Protein AF-A0A8T3ZTZ0-F1 (afdb_monomer_lite)

Foldseek 3Di:
DDDDDDDDDDDDDDDDDDDDDDDDDDDDDDDDPPPDDPDDPPPQDKDKDKDKDAAFKFKWAAQAFAQAPQPQDPVRDRDPDLQRGFWAWPDWPFPWPFKWFDPQPDTDTDDPRRGHHFGMMMIHTRHTIMIMTMHSDGFAQQNHKDKHAAFKHKTADGQAKDFQVQQCAVWAWDDDQWFDDPNDTDGDRIHHHTGIGITHTRHTDMRGGHD

Sequence (211 aa):
MDRPVFIGLAGALLLAAASLVSAQSHATSGTSSFDAPPQPPVEGAKEEFTIMFREGWSLFSVPLYYDGPSLCTAEGACTADYRGRMPKVKENTCDVRAVYGFDGARYVKSGINYLQSGRGYWLNAQSPCAITFEGNNRLFTQKYSQPLNAGWNLVGTPMDKVGLDQLENDCRITSGPWRYAGGKFVKEDSVTGGRAYWVKSANDCTLAAKQ

Secondary structure (DSSP, 8-state):
---------------------------------TTSPPPPP-PPPPEEEEEEE-SEEEEE---EEB-PPP-B-TTS-B----TT-B-EEEEE---EEEEEEE-SSSEEEE-TTS--TTB-EEEEESSSEEEEEEESEE--GGG-EEEE-SEEEEE---SS-EEGGGSBTT--EEEEEEEEETTEEEE-SEE-TTB-EEEEESS-EEEE---

pLDDT: mean 80.27, std 22.56, range [32.25, 98.38]

Structure (mmCIF, N/CA/C/O backbone):
data_AF-A0A8T3ZTZ0-F1
#
_entry.id   AF-A0A8T3ZTZ0-F1
#
loop_
_atom_site.group_PDB
_atom_site.id
_atom_site.type_symbol
_atom_site.label_atom_id
_atom_site.label_alt_id
_atom_site.label_comp_id
_atom_site.label_asym_id
_atom_site.label_entity_id
_atom_site.label_seq_id
_atom_site.pdbx_PDB_ins_code
_atom_site.Cartn_x
_atom_site.Cartn_y
_atom_site.Cartn_z
_atom_site.occupancy
_atom_site.B_iso_or_equiv
_atom_site.auth_seq_id
_atom_site.auth_comp_id
_atom_site.auth_asym_id
_atom_site.auth_atom_id
_atom_site.pdbx_PDB_model_num
ATOM 1 N N . MET A 1 1 ? 77.317 26.820 -28.584 1.00 42.25 1 MET A N 1
ATOM 2 C CA . MET A 1 1 ? 75.909 26.405 -28.427 1.00 42.25 1 MET A CA 1
ATOM 3 C C . MET A 1 1 ? 75.687 26.037 -26.973 1.00 42.25 1 MET A C 1
ATOM 5 O O . MET A 1 1 ? 76.461 25.248 -26.466 1.00 42.25 1 MET A O 1
ATOM 9 N N . ASP A 1 2 ? 74.710 26.507 -26.227 1.00 37.50 2 ASP A N 1
ATOM 10 C CA . ASP A 1 2 ? 73.893 27.709 -26.266 1.00 37.50 2 ASP A CA 1
ATOM 11 C C . ASP A 1 2 ? 73.206 27.704 -24.884 1.00 37.50 2 ASP A C 1
ATOM 13 O O . ASP A 1 2 ? 72.487 26.759 -24.580 1.00 37.50 2 ASP A O 1
ATOM 17 N N . ARG A 1 3 ? 73.466 28.734 -24.067 1.00 36.69 3 ARG A N 1
ATOM 18 C CA . ARG A 1 3 ? 72.547 29.338 -23.074 1.00 36.69 3 ARG A CA 1
ATOM 19 C C . ARG A 1 3 ? 72.063 28.552 -21.820 1.00 36.69 3 ARG A C 1
ATOM 21 O O . ARG A 1 3 ? 72.239 27.346 -21.721 1.00 36.69 3 ARG A O 1
ATOM 28 N N . PRO A 1 4 ? 71.594 29.281 -20.771 1.00 47.56 4 PRO A N 1
ATOM 29 C CA . PRO A 1 4 ? 72.136 29.112 -19.420 1.00 47.56 4 PRO A CA 1
ATOM 30 C C . PRO A 1 4 ? 71.102 28.979 -18.273 1.00 47.56 4 PRO A C 1
ATOM 32 O O . PRO A 1 4 ? 69.891 29.030 -18.457 1.00 47.56 4 PRO A O 1
ATOM 35 N N . VAL A 1 5 ? 71.684 28.858 -17.077 1.00 39.47 5 VAL A N 1
ATOM 36 C CA . VAL A 1 5 ? 71.220 29.101 -15.698 1.00 39.47 5 VAL A CA 1
ATOM 37 C C . VAL A 1 5 ? 70.048 30.090 -15.534 1.00 39.47 5 VAL A C 1
ATOM 39 O O . VAL A 1 5 ? 70.095 31.220 -16.016 1.00 39.47 5 VAL A O 1
ATOM 42 N N . PHE A 1 6 ? 69.050 29.678 -14.740 1.00 36.12 6 PHE A N 1
ATOM 43 C CA . PHE A 1 6 ? 67.975 30.514 -14.193 1.00 36.12 6 PHE A CA 1
ATOM 44 C C . PHE A 1 6 ? 68.414 31.187 -12.879 1.00 36.12 6 PHE A C 1
ATOM 46 O O . PHE A 1 6 ? 68.721 30.503 -11.905 1.00 36.12 6 PHE A O 1
ATOM 53 N N . ILE A 1 7 ? 68.379 32.523 -12.837 1.00 38.12 7 ILE A N 1
ATOM 54 C CA . ILE A 1 7 ? 68.377 33.351 -11.618 1.00 38.12 7 ILE A CA 1
ATOM 55 C C . ILE A 1 7 ? 67.260 34.389 -11.787 1.00 38.12 7 ILE A C 1
ATOM 57 O O . ILE A 1 7 ? 67.150 35.014 -12.840 1.00 38.12 7 ILE A O 1
ATOM 61 N N . GLY A 1 8 ? 66.411 34.528 -10.767 1.00 35.38 8 GLY A N 1
ATOM 62 C CA . GLY A 1 8 ? 65.271 35.445 -10.749 1.00 35.38 8 GLY A CA 1
ATOM 63 C C . GLY A 1 8 ? 65.559 36.818 -10.135 1.00 35.38 8 GLY A C 1
ATOM 64 O O . GLY A 1 8 ? 66.561 37.008 -9.456 1.00 35.38 8 GLY A O 1
ATOM 65 N N . LEU A 1 9 ? 64.619 37.743 -10.345 1.00 35.44 9 LEU A N 1
ATOM 66 C CA . LEU A 1 9 ? 64.296 38.934 -9.538 1.00 35.44 9 LEU A CA 1
ATOM 67 C C . LEU A 1 9 ? 62.865 39.339 -9.959 1.00 35.44 9 LEU A C 1
ATOM 69 O O . LEU A 1 9 ? 62.608 39.523 -11.142 1.00 35.44 9 LEU A O 1
ATOM 73 N N . ALA A 1 10 ? 61.847 39.170 -9.113 1.00 33.41 10 ALA A N 1
ATOM 74 C CA . ALA A 1 10 ? 61.412 40.068 -8.036 1.00 33.41 10 ALA A CA 1
ATOM 75 C C . ALA A 1 10 ? 60.801 41.389 -8.552 1.00 33.41 10 ALA A C 1
ATOM 77 O O . ALA A 1 10 ? 61.506 42.292 -8.988 1.00 33.41 10 ALA A O 1
ATOM 78 N N . GLY A 1 11 ? 59.474 41.496 -8.432 1.00 32.50 11 GLY A N 1
ATOM 79 C CA . GLY A 1 11 ? 58.688 42.718 -8.592 1.00 32.50 11 GLY A CA 1
ATOM 80 C C . GLY A 1 11 ? 57.448 42.638 -7.697 1.00 32.50 11 GLY A C 1
ATOM 81 O O . GLY A 1 11 ? 56.570 41.813 -7.928 1.00 32.50 11 GLY A O 1
ATOM 82 N N . ALA A 1 12 ? 57.465 43.439 -6.633 1.00 36.53 12 ALA A N 1
ATOM 83 C CA . ALA A 1 12 ? 56.533 43.519 -5.505 1.00 36.53 12 ALA A CA 1
ATOM 84 C C . ALA A 1 12 ? 55.098 43.930 -5.928 1.00 36.53 12 ALA A C 1
ATOM 86 O O . ALA A 1 12 ? 54.927 44.682 -6.879 1.00 36.53 12 ALA A O 1
ATOM 87 N N . LEU A 1 13 ? 54.046 43.307 -5.381 1.00 35.47 13 LEU A N 1
ATOM 88 C CA . LEU A 1 13 ? 53.306 43.658 -4.149 1.00 35.47 13 LEU A CA 1
ATOM 89 C C . LEU A 1 13 ? 52.501 44.969 -4.250 1.00 35.47 13 LEU A C 1
ATOM 91 O O . LEU A 1 13 ? 53.096 46.037 -4.249 1.00 35.47 13 LEU A O 1
ATOM 95 N N . LEU A 1 14 ? 51.165 44.889 -4.179 1.00 33.16 14 LEU A N 1
ATOM 96 C CA . LEU A 1 14 ? 50.371 45.796 -3.336 1.00 33.16 14 LEU A CA 1
ATOM 97 C C . LEU A 1 14 ? 48.999 45.187 -2.980 1.00 33.16 14 LEU A C 1
ATOM 99 O O . LEU A 1 14 ? 48.337 44.563 -3.805 1.00 33.16 14 LEU A O 1
ATOM 103 N N . LEU A 1 15 ? 48.653 45.342 -1.700 1.00 34.19 15 LEU A N 1
ATOM 104 C CA . LEU A 1 15 ? 47.518 44.794 -0.949 1.00 34.19 15 LEU A CA 1
ATOM 105 C C . LEU A 1 15 ? 46.186 45.528 -1.186 1.00 34.19 15 LEU A C 1
ATOM 107 O O . LEU A 1 15 ? 46.196 46.717 -1.491 1.00 34.19 15 LEU A O 1
ATOM 111 N N . ALA A 1 16 ? 45.096 44.830 -0.820 1.00 32.25 16 ALA A N 1
ATOM 112 C CA . ALA A 1 16 ? 43.933 45.255 0.002 1.00 32.25 16 ALA A CA 1
ATOM 113 C C . ALA A 1 16 ? 42.607 44.789 -0.637 1.00 32.25 16 ALA A C 1
ATOM 115 O O . ALA A 1 16 ? 42.506 44.755 -1.853 1.00 32.25 16 ALA A O 1
ATOM 116 N N . ALA A 1 17 ? 41.510 44.462 0.045 1.00 33.31 17 ALA A N 1
ATOM 117 C CA . ALA A 1 17 ? 41.171 44.064 1.413 1.00 33.31 17 ALA A CA 1
ATOM 118 C C . ALA A 1 17 ? 39.718 43.509 1.354 1.00 33.31 17 ALA A C 1
ATOM 120 O O . ALA A 1 17 ? 39.009 43.715 0.372 1.00 33.31 17 ALA A O 1
ATOM 121 N N . ALA A 1 18 ? 39.302 42.780 2.390 1.00 37.56 18 ALA A N 1
ATOM 122 C CA . ALA A 1 18 ? 38.049 42.027 2.520 1.00 37.56 18 ALA A CA 1
ATOM 123 C C . ALA A 1 18 ? 36.733 42.827 2.384 1.00 37.56 18 ALA A C 1
ATOM 125 O O . ALA A 1 18 ? 36.713 44.020 2.671 1.00 37.56 18 ALA A O 1
ATOM 126 N N . SER A 1 19 ? 35.617 42.124 2.115 1.00 34.28 19 SER A N 1
ATOM 127 C CA . SER A 1 19 ? 34.346 42.235 2.874 1.00 34.28 19 SER A CA 1
ATOM 128 C C . SER A 1 19 ? 33.339 41.126 2.503 1.00 34.28 19 SER A C 1
ATOM 130 O O . SER A 1 19 ? 32.972 40.967 1.343 1.00 34.28 19 SER A O 1
ATOM 132 N N . LEU A 1 20 ? 32.881 40.380 3.515 1.00 44.34 20 LEU A N 1
ATOM 133 C CA . LEU A 1 20 ? 31.667 39.546 3.536 1.00 44.34 20 LEU A CA 1
ATOM 134 C C . LEU A 1 20 ? 30.459 40.441 3.851 1.00 44.34 20 LEU A C 1
ATOM 136 O O . LEU A 1 20 ? 30.520 41.100 4.880 1.00 44.34 20 LEU A O 1
ATOM 140 N N . VAL A 1 21 ? 29.359 40.386 3.086 1.00 36.38 21 VAL A N 1
ATOM 141 C CA . VAL A 1 21 ? 27.992 40.705 3.567 1.00 36.38 21 VAL A CA 1
ATOM 142 C C . VAL A 1 21 ? 26.942 39.935 2.747 1.00 36.38 21 VAL A C 1
ATOM 144 O O . VAL A 1 21 ? 26.985 39.889 1.522 1.00 36.38 21 VAL A O 1
ATOM 147 N N . SER A 1 22 ? 26.001 39.336 3.478 1.00 44.59 22 SER A N 1
ATOM 148 C CA . SER A 1 22 ? 24.740 38.711 3.058 1.00 44.59 22 SER A CA 1
ATOM 149 C C . SER A 1 22 ? 23.652 39.759 2.770 1.00 44.59 22 SER A C 1
ATOM 151 O O . SER A 1 22 ? 23.569 40.730 3.514 1.00 44.59 22 SER A O 1
ATOM 153 N N . ALA A 1 23 ? 22.776 39.542 1.781 1.00 34.56 23 ALA A N 1
ATOM 154 C CA . ALA A 1 23 ? 21.422 40.127 1.714 1.00 34.56 23 ALA A CA 1
ATOM 155 C C . ALA A 1 23 ? 20.615 39.398 0.617 1.00 34.56 23 ALA A C 1
ATOM 157 O O . ALA A 1 23 ? 21.042 39.338 -0.529 1.00 34.56 23 ALA A O 1
ATOM 158 N N . GLN A 1 24 ? 19.609 38.594 0.962 1.00 35.31 24 GLN A N 1
ATOM 159 C CA . GLN A 1 24 ? 18.206 38.958 1.216 1.00 35.31 24 GLN A CA 1
ATOM 160 C C . GLN A 1 24 ? 17.369 39.272 -0.033 1.00 35.31 24 GLN A C 1
ATOM 162 O O . GLN A 1 24 ? 17.647 40.169 -0.820 1.00 35.31 24 GLN A O 1
ATOM 167 N N . SER A 1 25 ? 16.286 38.499 -0.116 1.00 50.47 25 SER A N 1
ATOM 168 C CA . SER A 1 25 ? 15.062 38.673 -0.891 1.00 50.47 25 SER A CA 1
ATOM 169 C C . SER A 1 25 ? 14.663 40.124 -1.142 1.00 50.47 25 SER A C 1
ATOM 171 O O . SER A 1 25 ? 14.517 40.879 -0.183 1.00 50.47 25 SER A O 1
ATOM 173 N N . HIS A 1 26 ? 14.323 40.446 -2.390 1.00 35.84 26 HIS A N 1
ATOM 174 C CA . HIS A 1 26 ? 13.364 41.496 -2.724 1.00 35.84 26 HIS A CA 1
ATOM 175 C C . HIS A 1 26 ? 12.478 41.021 -3.876 1.00 35.84 26 HIS A C 1
ATOM 177 O O . HIS A 1 26 ? 12.945 40.786 -4.989 1.00 35.84 26 HIS A O 1
ATOM 183 N N . ALA A 1 27 ? 11.183 40.890 -3.593 1.00 44.41 27 ALA A N 1
ATOM 184 C CA . ALA A 1 27 ? 10.160 40.935 -4.619 1.00 44.41 27 ALA A CA 1
ATOM 185 C C . ALA A 1 27 ? 10.228 42.314 -5.288 1.00 44.41 27 ALA A C 1
ATOM 187 O O . ALA A 1 27 ? 10.184 43.335 -4.604 1.00 44.41 27 ALA A O 1
ATOM 188 N N . THR A 1 28 ? 10.335 42.351 -6.613 1.00 37.25 28 THR A N 1
ATOM 189 C CA . THR A 1 28 ? 10.078 43.563 -7.394 1.00 37.25 28 THR A CA 1
ATOM 190 C C . THR A 1 28 ? 9.010 43.250 -8.425 1.00 37.25 28 THR A C 1
ATOM 192 O O . THR A 1 28 ? 9.144 42.375 -9.275 1.00 37.25 28 THR A O 1
ATOM 195 N N . SER A 1 29 ? 7.902 43.958 -8.268 1.00 44.12 29 SER A N 1
ATOM 196 C CA . SER A 1 29 ? 6.787 44.048 -9.189 1.00 44.12 29 SER A CA 1
ATOM 197 C C . SER A 1 29 ? 7.229 44.563 -10.561 1.00 44.12 29 SER A C 1
ATOM 199 O O . SER A 1 29 ? 7.834 45.626 -10.647 1.00 44.12 29 SER A O 1
ATOM 201 N N . GLY A 1 30 ? 6.825 43.844 -11.609 1.00 46.03 30 GLY A N 1
ATOM 202 C CA . GLY A 1 30 ? 6.337 44.404 -12.870 1.00 46.03 30 GLY A CA 1
ATOM 203 C C . GLY A 1 30 ? 7.277 45.273 -13.707 1.00 46.03 30 GLY A C 1
ATOM 204 O O . GLY A 1 30 ? 7.213 46.493 -13.637 1.00 46.03 30 GLY A O 1
ATOM 205 N N . THR A 1 31 ? 7.951 44.642 -14.668 1.00 39.84 31 THR A N 1
ATOM 206 C CA . THR A 1 31 ? 7.995 45.129 -16.056 1.00 39.84 31 THR A CA 1
ATOM 207 C C . THR A 1 31 ? 7.787 43.933 -16.986 1.00 39.84 31 THR A C 1
ATOM 209 O O . THR A 1 31 ? 8.689 43.150 -17.269 1.00 39.84 31 THR A O 1
ATOM 212 N N . SER A 1 32 ? 6.544 43.733 -17.422 1.00 46.19 32 SER A N 1
ATOM 213 C CA . SER A 1 32 ? 6.211 42.778 -18.474 1.00 46.19 32 SER A CA 1
ATOM 214 C C . SER A 1 32 ? 6.724 43.316 -19.808 1.00 46.19 32 SER A C 1
ATOM 216 O O . SER A 1 32 ? 6.226 44.322 -20.312 1.00 46.19 32 SER A O 1
ATOM 218 N N . SER A 1 33 ? 7.715 42.639 -20.386 1.00 49.75 33 SER A N 1
ATOM 219 C CA . SER A 1 33 ? 7.988 42.731 -21.819 1.00 49.75 33 SER A CA 1
ATOM 220 C C . SER A 1 33 ? 6.752 42.212 -22.559 1.00 49.75 33 SER A C 1
ATOM 222 O O . SER A 1 33 ? 6.444 41.022 -22.503 1.00 49.75 33 SER A O 1
ATOM 224 N N . PHE A 1 34 ? 6.004 43.118 -23.186 1.00 56.81 34 PHE A N 1
ATOM 225 C CA . PHE A 1 34 ? 4.742 42.853 -23.888 1.00 56.81 34 PHE A CA 1
ATOM 226 C C . PHE A 1 34 ? 4.935 42.251 -25.294 1.00 56.81 34 PHE A C 1
ATOM 228 O O . PHE A 1 34 ? 4.085 42.438 -26.155 1.00 56.81 34 PHE A O 1
ATOM 235 N N . ASP A 1 35 ? 6.034 41.531 -25.531 1.00 61.44 35 ASP A N 1
ATOM 236 C CA . ASP A 1 35 ? 6.361 40.987 -26.860 1.00 61.44 35 ASP A CA 1
ATOM 237 C C . ASP A 1 35 ? 6.882 39.540 -26.809 1.00 61.44 35 ASP A C 1
ATOM 239 O O . ASP A 1 35 ? 7.589 39.062 -27.694 1.00 61.44 35 ASP A O 1
ATOM 243 N N . ALA A 1 36 ? 6.554 38.818 -25.734 1.00 66.38 36 ALA A N 1
ATOM 244 C CA . ALA A 1 36 ? 6.789 37.383 -25.670 1.00 66.38 36 ALA A CA 1
ATOM 245 C C . ALA A 1 36 ? 5.559 36.637 -26.219 1.00 66.38 36 ALA A C 1
ATOM 247 O O . ALA A 1 36 ? 4.438 36.930 -25.786 1.00 66.38 36 ALA A O 1
ATOM 248 N N . PRO A 1 37 ? 5.728 35.649 -27.123 1.00 72.69 37 PRO A N 1
ATOM 249 C CA . PRO A 1 37 ? 4.633 34.756 -27.482 1.00 72.69 37 PRO A CA 1
ATOM 250 C C . PRO A 1 37 ? 4.083 34.078 -26.216 1.00 72.69 37 PRO A C 1
ATOM 252 O O . PRO A 1 37 ? 4.849 33.852 -25.267 1.00 72.69 37 PRO A O 1
ATOM 255 N N . PRO A 1 38 ? 2.775 33.752 -26.171 1.00 61.62 38 PRO A N 1
ATOM 256 C CA . PRO A 1 38 ? 2.204 33.054 -25.030 1.00 61.62 38 PRO A CA 1
ATOM 257 C C . PRO A 1 38 ? 3.015 31.782 -24.784 1.00 61.62 38 PRO A C 1
ATOM 259 O O . PRO A 1 38 ? 3.248 30.994 -25.702 1.00 61.62 38 PRO A O 1
ATOM 262 N N . GLN A 1 39 ? 3.485 31.611 -23.548 1.00 64.31 39 GLN A N 1
ATOM 263 C CA . GLN A 1 39 ? 4.155 30.377 -23.156 1.00 64.31 39 GLN A CA 1
ATOM 264 C C . GLN A 1 39 ? 3.191 29.209 -23.409 1.00 64.31 39 GLN A C 1
ATOM 266 O O . GLN A 1 39 ? 1.987 29.363 -23.156 1.00 64.31 39 GLN A O 1
ATOM 271 N N . PRO A 1 40 ? 3.675 28.054 -23.906 1.00 69.38 40 PRO A N 1
ATOM 272 C CA . PRO A 1 40 ? 2.832 26.871 -23.976 1.00 69.38 40 PRO A CA 1
ATOM 273 C C . PRO A 1 40 ? 2.259 26.602 -22.576 1.00 69.38 40 PRO A C 1
ATOM 275 O O . PRO A 1 40 ? 2.934 26.898 -21.583 1.00 69.38 40 PRO A O 1
ATOM 278 N N . PRO A 1 41 ? 1.025 26.078 -22.461 1.00 57.28 41 PRO A N 1
ATOM 279 C CA . P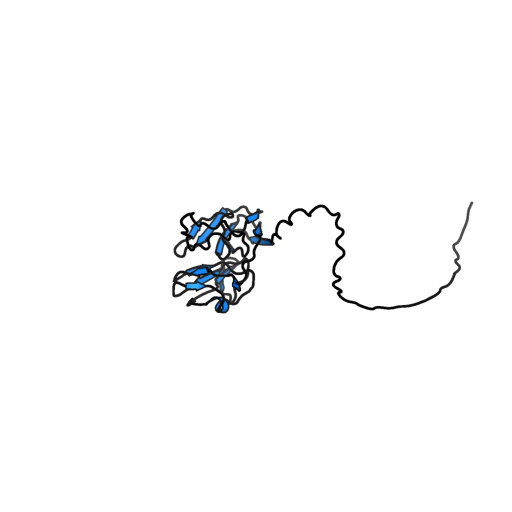RO A 1 41 ? 0.479 25.724 -21.161 1.00 57.28 41 PRO A CA 1
ATOM 280 C C . PRO A 1 41 ? 1.489 24.821 -20.453 1.00 57.28 41 PRO A C 1
ATOM 282 O O . PRO A 1 41 ? 1.883 23.789 -20.995 1.00 57.28 41 PRO A O 1
ATOM 285 N N . VAL A 1 42 ? 1.951 25.246 -19.274 1.00 59.31 42 VAL A N 1
ATOM 286 C CA . VAL A 1 42 ? 2.826 24.425 -18.438 1.00 59.31 42 VAL A CA 1
ATOM 287 C C . VAL A 1 42 ? 2.023 23.172 -18.118 1.00 59.31 42 VAL A C 1
ATOM 289 O O . VAL A 1 42 ? 1.018 23.245 -17.409 1.00 59.31 42 VAL A O 1
ATOM 292 N N . GLU A 1 43 ? 2.407 22.039 -18.709 1.00 61.94 43 GLU A N 1
ATOM 293 C CA . GLU A 1 43 ? 1.834 20.743 -18.363 1.00 61.94 43 GLU A CA 1
ATOM 294 C C . GLU A 1 43 ? 1.972 20.607 -16.842 1.00 61.94 43 GLU A C 1
ATOM 296 O O . GLU A 1 43 ? 3.068 20.790 -16.306 1.00 61.94 43 GLU A O 1
ATOM 301 N N . GLY A 1 44 ? 0.848 20.430 -16.138 1.00 64.00 44 GLY A N 1
ATOM 302 C CA . GLY A 1 44 ? 0.824 20.485 -14.676 1.00 64.00 44 GLY A CA 1
ATOM 303 C C . GLY A 1 44 ? 1.923 19.608 -14.077 1.00 64.00 44 GLY A C 1
ATOM 304 O O . GLY A 1 44 ? 2.167 18.511 -14.582 1.00 64.00 44 GLY A O 1
ATOM 305 N N . ALA A 1 45 ? 2.600 20.107 -13.038 1.00 71.50 45 ALA A N 1
ATOM 306 C CA . ALA A 1 45 ? 3.747 19.429 -12.444 1.00 71.50 45 ALA A CA 1
ATOM 307 C C . ALA A 1 45 ? 3.398 17.966 -12.121 1.00 71.50 45 ALA A C 1
ATOM 309 O O . ALA A 1 45 ? 2.495 17.688 -11.329 1.00 71.50 45 ALA A O 1
ATOM 310 N N . LYS A 1 46 ? 4.090 17.039 -12.789 1.00 87.00 46 LYS A N 1
ATOM 311 C CA . LYS A 1 46 ? 3.968 15.604 -12.534 1.00 87.00 46 LYS A CA 1
ATOM 312 C C . LYS A 1 46 ? 4.868 15.232 -11.367 1.00 87.00 46 LYS A C 1
ATOM 314 O O . LYS A 1 46 ? 5.964 15.762 -11.212 1.00 87.00 46 LYS A O 1
ATOM 319 N N . GLU A 1 47 ? 4.377 14.306 -10.566 1.00 91.69 47 GLU A N 1
ATOM 320 C CA . GLU A 1 47 ? 5.042 13.757 -9.399 1.00 91.69 47 GLU A CA 1
ATOM 321 C C . GLU A 1 47 ? 5.375 12.297 -9.656 1.00 91.69 47 GLU A C 1
ATOM 323 O O . GLU A 1 47 ? 4.569 11.573 -10.242 1.00 91.69 47 GLU A O 1
ATOM 328 N N . GLU A 1 48 ? 6.539 11.859 -9.188 1.00 94.69 48 GLU A N 1
ATOM 329 C CA . GLU A 1 48 ? 7.019 10.493 -9.374 1.00 94.69 48 GLU A CA 1
ATOM 330 C C . GLU A 1 48 ? 7.281 9.807 -8.038 1.00 94.69 48 GLU A C 1
ATOM 332 O O . GLU A 1 48 ? 7.720 10.425 -7.066 1.00 94.69 48 GLU A O 1
ATOM 337 N N . PHE A 1 49 ? 7.000 8.508 -7.985 1.00 94.44 49 PHE A N 1
ATOM 338 C CA . PHE A 1 49 ? 7.234 7.680 -6.811 1.00 94.44 49 PHE A CA 1
ATOM 339 C C . PHE A 1 49 ? 7.744 6.306 -7.233 1.00 94.44 49 PHE A C 1
ATOM 341 O O . PHE A 1 49 ? 7.020 5.522 -7.851 1.00 94.44 49 PHE A O 1
ATOM 348 N N . THR A 1 50 ? 8.995 6.012 -6.889 1.00 96.81 50 THR A N 1
ATOM 349 C CA . THR A 1 50 ? 9.649 4.745 -7.226 1.00 96.81 50 THR A CA 1
ATOM 350 C C . THR A 1 50 ? 9.618 3.789 -6.045 1.00 96.81 50 THR A C 1
ATOM 352 O O . THR A 1 50 ? 10.000 4.139 -4.928 1.00 96.81 50 THR A O 1
ATOM 355 N N . ILE A 1 51 ? 9.200 2.551 -6.304 1.00 96.62 51 ILE A N 1
ATOM 356 C CA . ILE A 1 51 ? 9.185 1.469 -5.321 1.00 96.62 51 ILE A CA 1
ATOM 357 C C . ILE A 1 51 ? 10.155 0.386 -5.772 1.00 96.62 51 ILE A C 1
ATOM 359 O O . ILE A 1 51 ? 10.059 -0.121 -6.889 1.00 96.62 51 ILE A O 1
ATOM 363 N N . MET A 1 52 ? 11.070 0.023 -4.874 1.00 97.00 52 MET A N 1
ATOM 364 C CA . MET A 1 52 ? 12.013 -1.077 -5.063 1.00 97.00 52 MET A CA 1
ATOM 365 C C . MET A 1 52 ? 11.402 -2.375 -4.535 1.00 97.00 52 MET A C 1
ATOM 367 O O . MET A 1 52 ? 10.974 -2.449 -3.380 1.00 97.00 52 MET A O 1
ATOM 371 N N . PHE A 1 53 ? 11.420 -3.414 -5.358 1.00 96.44 53 PHE A N 1
ATOM 372 C CA . PHE A 1 53 ? 10.910 -4.740 -5.047 1.00 96.44 53 PHE A CA 1
ATOM 373 C C . PHE A 1 53 ? 12.058 -5.740 -4.936 1.00 96.44 53 PHE A C 1
ATOM 375 O O . PHE A 1 53 ? 13.039 -5.690 -5.679 1.00 96.44 53 PHE A O 1
ATOM 382 N N . ARG A 1 54 ? 11.930 -6.665 -3.983 1.00 95.75 54 ARG A N 1
ATOM 383 C CA . ARG A 1 54 ? 12.774 -7.864 -3.921 1.00 95.75 54 ARG A CA 1
ATOM 384 C C . ARG A 1 54 ? 12.137 -8.954 -4.771 1.00 95.75 54 ARG A C 1
ATOM 386 O O . ARG A 1 54 ? 10.938 -8.900 -5.035 1.00 95.75 54 ARG A O 1
ATOM 393 N N . GLU A 1 55 ? 12.923 -9.964 -5.115 1.00 96.81 55 GLU A N 1
ATOM 394 C CA . GLU A 1 55 ? 12.372 -11.213 -5.631 1.00 96.81 55 GLU A CA 1
ATOM 395 C C . GLU A 1 55 ? 11.336 -11.795 -4.653 1.00 96.81 55 GLU A C 1
ATOM 397 O O . GLU A 1 55 ? 11.510 -11.764 -3.429 1.00 96.81 55 GLU A O 1
ATOM 402 N N . GLY A 1 56 ? 10.245 -12.318 -5.206 1.00 96.94 56 GLY A N 1
ATOM 403 C CA . GLY A 1 56 ? 9.127 -12.872 -4.464 1.00 96.94 56 GLY A CA 1
ATOM 404 C C . GLY A 1 56 ? 8.064 -11.835 -4.105 1.00 96.94 56 GLY A C 1
ATOM 405 O O . GLY A 1 56 ? 7.835 -10.856 -4.815 1.00 96.94 56 GLY A O 1
ATOM 406 N N . TRP A 1 57 ? 7.341 -12.103 -3.017 1.00 97.50 57 TRP A N 1
ATOM 407 C CA . TRP A 1 57 ? 6.188 -11.306 -2.603 1.00 97.50 57 TRP A CA 1
ATOM 408 C C . TRP A 1 57 ? 6.588 -10.042 -1.842 1.00 97.50 57 TRP A C 1
ATOM 410 O O . TRP A 1 57 ? 7.324 -10.092 -0.858 1.00 97.50 57 TRP A O 1
ATOM 420 N N . SER A 1 58 ? 6.013 -8.918 -2.254 1.00 97.44 58 SER A N 1
ATOM 421 C CA . SER A 1 58 ? 6.124 -7.621 -1.593 1.00 97.44 58 SER A CA 1
ATOM 422 C C . SER A 1 58 ? 4.741 -7.014 -1.374 1.00 97.44 58 SER A C 1
ATOM 424 O O . SER A 1 58 ? 3.861 -7.136 -2.228 1.00 97.44 58 SER A O 1
ATOM 426 N N . LEU A 1 59 ? 4.560 -6.353 -0.230 1.00 97.25 59 LEU A N 1
ATOM 427 C CA . LEU A 1 59 ? 3.335 -5.644 0.130 1.00 97.25 59 LEU A CA 1
ATOM 428 C C . LEU A 1 59 ? 3.570 -4.138 -0.002 1.00 97.25 59 LEU A C 1
ATOM 430 O O . LEU A 1 59 ? 4.475 -3.603 0.641 1.00 97.25 59 LEU A O 1
ATOM 434 N N . PHE A 1 60 ? 2.782 -3.462 -0.833 1.00 97.69 60 PHE A N 1
ATOM 435 C CA . PHE A 1 60 ? 3.019 -2.066 -1.201 1.00 97.69 60 PHE A CA 1
ATOM 436 C C . PHE A 1 60 ? 1.717 -1.297 -1.449 1.00 97.69 60 PHE A C 1
ATOM 438 O O . PHE A 1 60 ? 0.650 -1.882 -1.640 1.00 97.69 60 PHE A O 1
ATOM 445 N N . SER A 1 61 ? 1.819 0.029 -1.461 1.00 96.94 61 SER A N 1
ATOM 446 C CA . SER A 1 61 ? 0.781 0.921 -1.977 1.00 96.94 61 SER A CA 1
ATOM 447 C C . SER A 1 61 ? 1.424 2.058 -2.757 1.00 96.94 61 SER A C 1
ATOM 449 O O . SER A 1 61 ? 2.633 2.264 -2.669 1.00 96.94 61 SER A O 1
ATOM 451 N N . VAL A 1 62 ? 0.62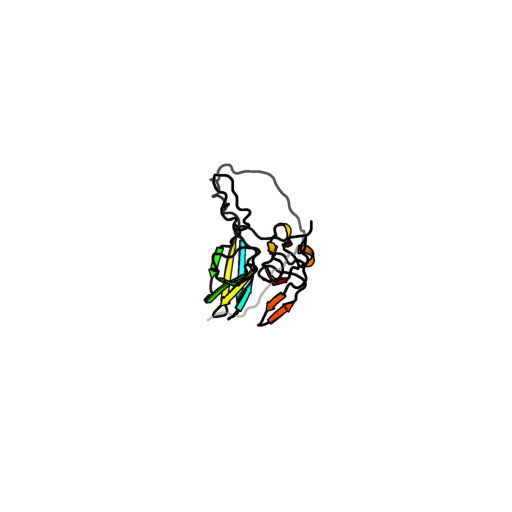5 2.799 -3.520 1.00 96.12 62 VAL A N 1
ATOM 452 C CA . VAL A 1 62 ? 1.107 3.964 -4.266 1.00 96.12 62 VAL A CA 1
ATOM 453 C C . VAL A 1 62 ? 0.341 5.198 -3.787 1.00 96.12 62 VAL A C 1
ATOM 455 O O . VAL A 1 62 ? -0.856 5.284 -4.047 1.00 96.12 62 VAL A O 1
ATOM 458 N N . PRO A 1 63 ? 0.983 6.149 -3.084 1.00 94.81 63 PRO A N 1
ATOM 459 C CA . PRO A 1 63 ? 0.334 7.358 -2.568 1.00 94.81 63 PRO A CA 1
ATOM 460 C C . PRO A 1 63 ? 0.293 8.505 -3.601 1.00 94.81 63 PRO A C 1
ATOM 462 O O . PRO A 1 63 ? 0.298 9.681 -3.233 1.00 94.81 63 PRO A O 1
ATOM 465 N N . LEU A 1 64 ? 0.280 8.166 -4.893 1.00 93.62 64 LEU A N 1
ATOM 466 C CA . LEU A 1 64 ? 0.139 9.084 -6.023 1.00 93.62 64 LEU A CA 1
ATOM 467 C C . LEU A 1 64 ? -1.102 8.729 -6.825 1.00 93.62 64 LEU A C 1
ATOM 469 O O . LEU A 1 64 ? -1.481 7.559 -6.908 1.00 93.62 64 LEU A O 1
ATOM 473 N N . TYR A 1 65 ? -1.700 9.727 -7.461 1.00 91.56 65 TYR A N 1
ATOM 474 C CA . TYR A 1 65 ? -2.810 9.492 -8.366 1.00 91.56 65 TYR A CA 1
ATOM 475 C C . TYR A 1 65 ? -2.963 10.589 -9.417 1.00 91.56 65 TYR A C 1
ATOM 477 O O . TYR A 1 65 ? -2.521 11.724 -9.232 1.00 91.56 65 TYR A O 1
ATOM 485 N N . TYR A 1 66 ? -3.635 10.230 -10.506 1.00 88.19 66 TYR A N 1
ATOM 486 C CA . TYR A 1 66 ? -4.427 11.156 -11.301 1.00 88.19 66 TYR A CA 1
ATOM 487 C C . TYR A 1 66 ? -5.873 11.123 -10.831 1.00 88.19 66 TYR A C 1
ATOM 489 O O . TYR A 1 66 ? -6.368 10.071 -10.417 1.00 88.19 66 TYR A O 1
ATOM 497 N N . ASP A 1 67 ? -6.558 12.261 -10.897 1.00 77.69 67 ASP A N 1
ATOM 498 C CA . ASP A 1 67 ? -8.013 12.266 -10.818 1.00 77.69 67 ASP A CA 1
ATOM 499 C C . ASP A 1 67 ? -8.556 11.567 -12.070 1.00 77.69 67 ASP A C 1
ATOM 501 O O . ASP A 1 67 ? -8.367 12.023 -13.197 1.00 77.69 67 ASP A O 1
ATOM 505 N N . GLY A 1 68 ? -9.164 10.400 -11.883 1.00 63.56 68 GLY A N 1
ATOM 506 C C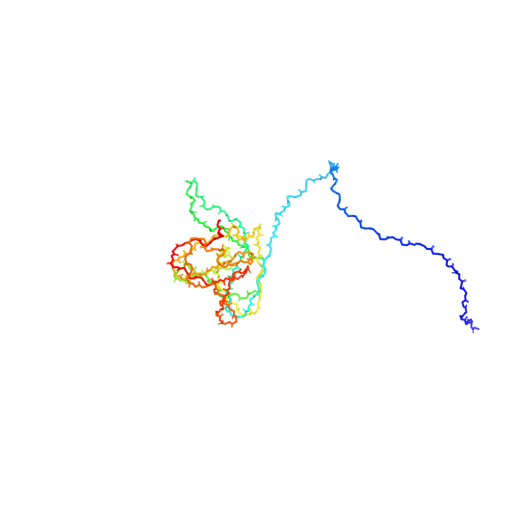A . GLY A 1 68 ? -9.869 9.701 -12.949 1.00 63.56 68 GLY A CA 1
ATOM 507 C C . GLY A 1 68 ? -11.132 10.460 -13.366 1.00 63.56 68 GLY A C 1
ATOM 508 O O . GLY A 1 68 ? -11.619 11.303 -12.607 1.00 63.56 68 GLY A O 1
ATOM 509 N N . PRO A 1 69 ? -11.695 10.156 -14.549 1.00 54.09 69 PRO A N 1
ATOM 510 C CA . PRO A 1 69 ? -12.991 10.698 -14.928 1.00 54.09 69 PRO A CA 1
ATOM 511 C C . PRO A 1 69 ? -14.017 10.336 -13.850 1.00 54.09 69 PRO A C 1
ATOM 513 O O . PRO A 1 69 ? -14.080 9.190 -13.396 1.00 54.09 69 PRO A O 1
ATOM 516 N N . SER A 1 70 ? -14.813 11.314 -13.421 1.00 53.25 70 SER A N 1
ATOM 517 C CA . SER A 1 70 ? -15.981 11.050 -12.593 1.00 53.25 70 SER A CA 1
ATOM 518 C C . SER A 1 70 ? -16.892 10.082 -13.354 1.00 53.25 70 SER A C 1
ATOM 520 O O . SER A 1 70 ? -17.364 10.396 -14.443 1.00 53.25 70 SER A O 1
ATOM 522 N N . LEU A 1 71 ? -17.156 8.896 -12.796 1.00 51.59 71 LEU A N 1
ATOM 523 C CA . LEU A 1 71 ? -18.139 7.946 -13.339 1.00 51.59 71 LEU A CA 1
ATOM 524 C C . LEU A 1 71 ? -19.576 8.412 -13.036 1.00 51.59 71 LEU A C 1
ATOM 526 O O . LEU A 1 71 ? -20.419 7.631 -12.603 1.00 51.59 71 LEU A O 1
ATOM 530 N N . CYS A 1 72 ? -19.846 9.705 -13.201 1.00 53.44 72 CYS A N 1
ATOM 531 C CA . CYS A 1 72 ? -21.191 10.240 -13.096 1.00 53.44 72 CYS A CA 1
ATOM 532 C C . CYS A 1 72 ? -21.879 10.013 -14.442 1.00 53.44 72 CYS A C 1
ATOM 534 O O . CYS A 1 72 ? -21.400 10.457 -15.486 1.00 53.44 72 CYS A O 1
ATOM 536 N N . THR A 1 73 ? -22.988 9.283 -14.417 1.00 51.66 73 THR A N 1
ATOM 537 C CA . THR A 1 73 ? -23.883 9.177 -15.576 1.00 51.66 73 THR A CA 1
ATOM 538 C C . THR A 1 73 ? -24.577 10.523 -15.821 1.00 51.66 73 THR A C 1
ATOM 540 O O . THR A 1 73 ? -24.672 11.352 -14.910 1.00 51.66 73 THR A O 1
ATOM 543 N N . ALA A 1 74 ? -25.051 10.766 -17.048 1.00 47.97 74 ALA A N 1
ATOM 544 C CA . ALA A 1 74 ? -25.756 12.001 -17.410 1.00 47.97 74 ALA A CA 1
ATOM 545 C C . ALA A 1 74 ? -27.033 12.223 -16.568 1.00 47.97 74 ALA A C 1
ATOM 547 O O . ALA A 1 74 ? -27.485 13.355 -16.424 1.00 47.97 74 ALA A O 1
ATOM 548 N N . GLU A 1 75 ? -27.568 11.163 -15.953 1.00 49.62 75 GLU A N 1
ATOM 549 C CA . GLU A 1 75 ? -28.708 11.200 -15.035 1.00 49.62 75 GLU A CA 1
ATOM 550 C C . GLU A 1 75 ? -28.341 11.548 -13.574 1.00 49.62 75 GLU A C 1
ATOM 552 O O . GLU A 1 75 ? -29.172 11.420 -12.676 1.00 49.62 75 GLU A O 1
ATOM 557 N N . GLY A 1 76 ? -27.109 11.992 -13.297 1.00 45.25 76 GLY A N 1
ATOM 558 C CA . GLY A 1 76 ? -26.713 12.493 -11.974 1.00 45.25 76 GLY A CA 1
ATOM 559 C C . GLY A 1 76 ? -26.462 11.407 -10.922 1.00 45.25 76 GLY A C 1
ATOM 560 O O . GLY A 1 76 ? -26.131 11.724 -9.778 1.00 45.25 76 GLY A O 1
ATOM 561 N N . ALA A 1 77 ? -26.547 10.127 -11.294 1.00 48.25 77 ALA A N 1
ATOM 562 C CA . ALA A 1 77 ? -26.080 9.040 -10.449 1.00 48.25 77 ALA A CA 1
ATOM 563 C C . ALA A 1 77 ? -24.550 8.975 -10.534 1.00 48.25 77 ALA A C 1
ATOM 565 O O . ALA A 1 77 ? -23.973 8.345 -11.425 1.00 48.25 77 ALA A O 1
ATOM 566 N N . CYS A 1 78 ? -23.891 9.650 -9.599 1.00 50.69 78 CYS A N 1
ATOM 567 C CA . CYS A 1 78 ? -22.520 9.330 -9.244 1.00 50.69 78 CYS A CA 1
ATOM 568 C C . CYS A 1 78 ? -22.594 8.141 -8.280 1.00 50.69 78 CYS A C 1
ATOM 570 O O . CYS A 1 78 ? -23.120 8.264 -7.172 1.00 50.69 78 CYS A O 1
ATOM 572 N N . THR A 1 79 ? -22.083 6.973 -8.673 1.00 46.91 79 THR A N 1
ATOM 573 C CA . THR A 1 79 ? -21.755 5.961 -7.664 1.00 46.91 79 THR A CA 1
ATOM 574 C C . THR A 1 79 ? -20.767 6.623 -6.707 1.00 46.91 79 THR A C 1
ATOM 576 O O . THR A 1 79 ? -19.813 7.236 -7.187 1.00 46.91 79 THR A O 1
ATOM 579 N N . ALA A 1 80 ? -20.999 6.557 -5.393 1.00 43.25 80 ALA A N 1
ATOM 580 C CA . ALA A 1 80 ? -20.101 7.066 -4.350 1.00 43.25 80 ALA A CA 1
ATOM 581 C C . ALA A 1 80 ? -18.790 6.257 -4.316 1.00 43.25 80 ALA A C 1
ATOM 583 O O . ALA A 1 80 ? -18.456 5.580 -3.348 1.00 43.25 80 ALA A O 1
ATOM 584 N N . ASP A 1 81 ? -18.087 6.249 -5.439 1.00 47.94 81 ASP A N 1
ATOM 585 C CA . ASP A 1 81 ? -17.036 5.316 -5.752 1.00 47.94 81 ASP A CA 1
ATOM 586 C C . ASP A 1 81 ? -15.745 6.114 -5.795 1.00 47.94 81 ASP A C 1
ATOM 588 O O . ASP A 1 81 ? -15.483 6.893 -6.711 1.00 47.94 81 ASP A O 1
ATOM 592 N N . TYR A 1 82 ? -14.909 5.901 -4.786 1.00 45.81 82 TYR A N 1
ATOM 593 C CA . TYR A 1 82 ? -13.550 6.427 -4.665 1.00 45.81 82 TYR A CA 1
ATOM 594 C C . TYR A 1 82 ? -12.605 5.929 -5.797 1.00 45.81 82 TYR A C 1
ATOM 596 O O . TYR A 1 82 ? -11.382 5.956 -5.664 1.00 45.81 82 TYR A O 1
ATOM 604 N N . ARG A 1 83 ? -13.141 5.464 -6.937 1.00 53.00 83 ARG A N 1
ATOM 605 C CA . ARG A 1 83 ? -12.467 4.693 -7.997 1.00 53.00 83 ARG A CA 1
ATOM 606 C C . ARG A 1 83 ? -11.909 5.529 -9.151 1.00 53.00 83 ARG A C 1
ATOM 608 O O . ARG A 1 83 ? -11.769 5.024 -10.259 1.00 53.00 83 ARG A O 1
ATOM 615 N N . GLY A 1 84 ? -11.533 6.778 -8.891 1.00 61.16 84 GLY A N 1
ATOM 616 C CA . GLY A 1 84 ? -10.816 7.610 -9.865 1.00 61.16 84 GLY A CA 1
ATOM 617 C C . GLY A 1 84 ? -9.309 7.712 -9.625 1.00 61.16 84 GLY A C 1
ATOM 618 O O . GLY A 1 84 ? -8.569 8.002 -10.554 1.00 61.16 84 GLY A O 1
ATOM 619 N N . ARG A 1 85 ? -8.826 7.489 -8.398 1.00 83.12 85 ARG A N 1
ATOM 620 C CA . ARG A 1 85 ? -7.454 7.859 -8.014 1.00 83.12 85 ARG A CA 1
ATOM 621 C C . ARG A 1 85 ? -6.436 6.790 -8.400 1.00 83.12 85 ARG A C 1
ATOM 623 O O . ARG A 1 85 ? -6.047 5.981 -7.560 1.00 83.12 85 ARG A O 1
ATOM 630 N N . MET A 1 86 ? -6.012 6.786 -9.660 1.00 89.56 86 MET A N 1
ATOM 631 C CA . MET A 1 86 ? -5.060 5.805 -10.187 1.00 89.56 86 MET A CA 1
ATOM 632 C C . MET A 1 86 ? -3.739 6.479 -10.574 1.00 89.56 86 MET A C 1
ATOM 634 O O . MET A 1 86 ? -3.759 7.453 -11.332 1.00 89.56 86 MET A O 1
ATOM 638 N N . PRO A 1 87 ? -2.585 6.005 -10.078 1.00 93.12 87 PRO A N 1
ATOM 639 C CA . PRO A 1 87 ? -1.299 6.379 -10.648 1.00 93.12 87 PRO A CA 1
ATOM 640 C C . PRO A 1 87 ? -1.126 5.734 -12.027 1.00 93.12 87 PRO A C 1
ATOM 642 O O . PRO A 1 87 ? -1.746 4.714 -12.335 1.00 93.12 87 PRO A O 1
ATOM 645 N N . LYS A 1 88 ? -0.226 6.286 -12.838 1.00 93.44 88 LYS A N 1
ATOM 646 C CA . LYS A 1 88 ? 0.256 5.619 -14.053 1.00 93.44 88 LYS A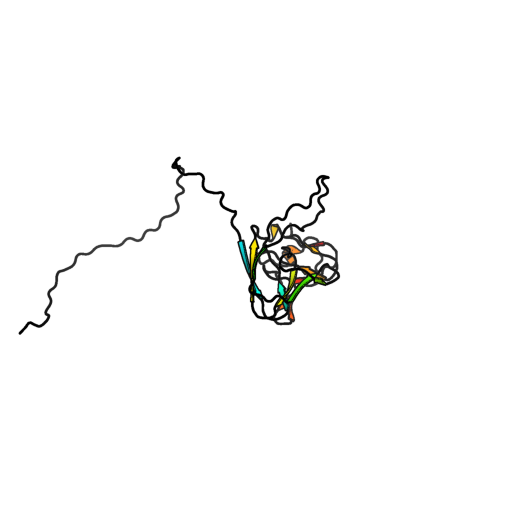 CA 1
ATOM 647 C C . LYS A 1 88 ? 1.610 4.985 -13.788 1.00 93.44 88 LYS A C 1
ATOM 649 O O . LYS A 1 88 ? 2.393 5.494 -12.993 1.00 93.44 88 LYS A O 1
ATOM 654 N N . VAL A 1 89 ? 1.898 3.881 -14.463 1.00 95.88 89 VAL A N 1
ATOM 655 C CA . VAL A 1 89 ? 3.251 3.323 -14.500 1.00 95.88 89 VAL A CA 1
ATOM 656 C C . VAL A 1 89 ? 4.046 4.113 -15.533 1.00 95.88 89 VAL A C 1
ATOM 658 O O . VAL A 1 89 ? 3.712 4.075 -16.715 1.00 95.88 89 VAL A O 1
ATOM 661 N N . LYS A 1 90 ? 5.079 4.830 -15.086 1.00 96.44 90 LYS A N 1
ATOM 662 C CA . LYS A 1 90 ? 6.009 5.551 -15.961 1.00 96.44 90 LYS A CA 1
ATOM 663 C C . LYS A 1 90 ? 7.113 4.623 -16.460 1.00 96.44 90 LYS A C 1
ATOM 665 O O . LYS A 1 90 ? 7.411 4.588 -17.647 1.00 96.44 90 LYS A O 1
ATOM 670 N N . GLU A 1 91 ? 7.700 3.855 -15.547 1.00 97.56 91 GLU A N 1
ATOM 671 C CA . GLU A 1 91 ? 8.772 2.907 -15.844 1.00 97.56 91 GLU A CA 1
ATOM 672 C C . GLU A 1 91 ? 8.583 1.637 -15.015 1.00 97.56 91 GLU A C 1
ATOM 674 O O . GLU A 1 91 ? 8.204 1.695 -13.845 1.00 97.56 91 GLU A O 1
ATOM 679 N N . ASN A 1 92 ? 8.843 0.480 -15.619 1.00 97.50 92 ASN A N 1
ATOM 680 C CA . ASN A 1 92 ? 8.735 -0.809 -14.955 1.00 97.50 92 ASN A CA 1
ATOM 681 C C . ASN A 1 92 ? 9.891 -1.714 -15.384 1.00 97.50 92 ASN A C 1
ATOM 683 O O . ASN A 1 92 ? 9.943 -2.159 -16.527 1.00 97.50 92 ASN A O 1
ATOM 687 N N . THR A 1 93 ? 10.787 -2.008 -14.445 1.00 98.06 93 THR A N 1
ATOM 688 C CA . THR A 1 93 ? 11.903 -2.950 -14.642 1.00 98.06 93 THR A CA 1
ATOM 689 C C . THR A 1 93 ? 11.591 -4.346 -14.096 1.00 98.06 93 THR A C 1
ATOM 691 O O . THR A 1 93 ? 12.439 -5.233 -14.128 1.00 98.06 93 THR A O 1
ATOM 694 N N . CYS A 1 94 ? 10.388 -4.552 -13.556 1.00 96.62 94 CYS A N 1
ATOM 695 C CA . CYS A 1 94 ? 9.971 -5.808 -12.954 1.00 96.62 94 CYS A CA 1
ATOM 696 C C . CYS A 1 94 ? 9.382 -6.776 -13.979 1.00 96.62 94 CYS A C 1
ATOM 698 O O . CYS A 1 94 ? 8.410 -6.458 -14.668 1.00 96.62 94 CYS A O 1
ATOM 700 N N . ASP A 1 95 ? 9.869 -8.016 -13.953 1.00 97.12 95 ASP A N 1
ATOM 701 C CA . ASP A 1 95 ? 9.098 -9.169 -14.413 1.00 97.12 95 ASP A CA 1
ATOM 702 C C . ASP A 1 95 ? 8.045 -9.507 -13.341 1.00 97.12 95 ASP A C 1
ATOM 704 O O . ASP A 1 95 ? 8.326 -10.137 -12.313 1.00 97.12 95 ASP A O 1
ATOM 708 N N . VAL A 1 96 ? 6.835 -8.974 -13.537 1.00 96.62 96 VAL A N 1
ATOM 709 C CA . VAL A 1 96 ? 5.718 -9.096 -12.595 1.00 96.62 96 VAL A CA 1
ATOM 710 C C . VAL A 1 96 ? 4.925 -10.364 -12.890 1.00 96.62 96 VAL A C 1
ATOM 712 O O . VAL A 1 96 ? 4.150 -10.425 -13.844 1.00 96.62 96 VAL A O 1
ATOM 715 N N . ARG A 1 97 ? 5.025 -11.352 -11.998 1.00 97.06 97 ARG A N 1
ATOM 716 C CA . ARG A 1 97 ? 4.263 -12.603 -12.105 1.00 97.06 97 ARG A CA 1
ATOM 717 C C . ARG A 1 97 ? 2.789 -12.413 -11.756 1.00 97.06 97 ARG A C 1
ATOM 719 O O . ARG A 1 97 ? 1.911 -13.005 -12.386 1.00 97.06 97 ARG A O 1
ATOM 726 N N . ALA A 1 98 ? 2.504 -11.643 -10.707 1.00 97.12 98 ALA A N 1
ATOM 727 C CA . ALA A 1 98 ? 1.137 -11.390 -10.269 1.00 97.12 98 ALA A CA 1
ATOM 728 C C . ALA A 1 98 ? 1.017 -10.155 -9.374 1.00 97.12 98 ALA A C 1
ATOM 730 O O . ALA A 1 98 ? 1.930 -9.838 -8.611 1.00 97.12 98 ALA A O 1
ATOM 731 N N . VAL A 1 99 ? -0.162 -9.531 -9.416 1.00 98.12 99 VAL A N 1
ATOM 732 C CA . VAL A 1 99 ? -0.584 -8.482 -8.486 1.00 98.12 99 VAL A CA 1
ATOM 733 C C . VAL A 1 99 ? -1.959 -8.836 -7.924 1.00 98.12 99 VAL A C 1
ATOM 735 O O . VAL A 1 99 ? -2.843 -9.265 -8.669 1.00 98.12 99 VAL A O 1
ATOM 738 N N . TYR A 1 100 ? -2.149 -8.660 -6.617 1.00 97.75 100 TYR A N 1
ATOM 739 C CA . TYR A 1 100 ? -3.420 -8.919 -5.936 1.00 97.75 100 TYR A CA 1
ATOM 740 C C . TYR A 1 100 ? -3.778 -7.788 -4.974 1.00 97.75 100 TYR A C 1
ATOM 742 O O . TYR A 1 100 ? -2.939 -7.339 -4.199 1.00 97.75 100 TYR A O 1
ATOM 750 N N . GLY A 1 101 ? -5.038 -7.364 -4.992 1.00 96.25 101 GLY A N 1
ATOM 751 C CA . GLY A 1 101 ? -5.651 -6.591 -3.912 1.00 96.25 101 GLY A CA 1
ATOM 752 C C . GLY A 1 101 ? -6.452 -7.498 -2.978 1.00 96.25 101 GLY A C 1
ATOM 753 O O . GLY A 1 101 ? -6.603 -8.693 -3.236 1.00 96.25 101 GLY A O 1
ATOM 754 N N . PHE A 1 102 ? -6.999 -6.924 -1.912 1.00 95.62 102 PHE A N 1
ATOM 755 C CA . PHE A 1 102 ? -7.975 -7.582 -1.043 1.00 95.62 102 PHE A CA 1
ATOM 756 C C . PHE A 1 102 ? -9.272 -6.765 -1.044 1.00 95.62 102 PHE A C 1
ATOM 758 O O . PHE A 1 102 ? -9.223 -5.533 -0.985 1.00 95.62 102 PHE A O 1
ATOM 765 N N . ASP A 1 103 ? -10.418 -7.433 -1.165 1.00 89.19 103 ASP A N 1
ATOM 766 C CA . ASP A 1 103 ? -11.740 -6.787 -1.235 1.00 89.19 103 ASP A CA 1
ATOM 767 C C . ASP A 1 103 ? -12.498 -6.779 0.105 1.00 89.19 103 ASP A C 1
ATOM 769 O O . ASP A 1 103 ? -13.615 -6.276 0.171 1.00 89.19 103 ASP A O 1
ATOM 773 N N . GLY A 1 104 ? -11.886 -7.301 1.172 1.00 89.25 104 GLY A N 1
ATOM 774 C CA . GLY A 1 104 ? -12.520 -7.499 2.479 1.00 89.25 104 GLY A CA 1
ATOM 775 C C . GLY A 1 104 ? -12.840 -8.963 2.778 1.00 89.25 104 GLY A C 1
ATOM 776 O O . GLY A 1 104 ? -12.920 -9.340 3.942 1.00 89.25 104 GLY A O 1
ATOM 777 N N . ALA A 1 105 ? -12.943 -9.804 1.747 1.00 90.19 105 ALA A N 1
ATOM 778 C CA . ALA A 1 105 ? -13.245 -11.225 1.895 1.00 90.19 105 ALA A CA 1
ATOM 779 C C . ALA A 1 105 ? -12.181 -12.125 1.254 1.00 90.19 105 ALA A C 1
ATOM 781 O O . ALA A 1 105 ? -11.854 -13.184 1.790 1.00 90.19 105 ALA A O 1
ATOM 782 N N . ARG A 1 106 ? -11.628 -11.724 0.107 1.00 94.44 106 ARG A N 1
ATOM 783 C CA . ARG A 1 106 ? -10.711 -12.543 -0.691 1.00 94.44 106 ARG A CA 1
ATOM 784 C C . ARG A 1 106 ? -9.667 -11.710 -1.422 1.00 94.44 106 ARG A C 1
ATOM 786 O O . ARG A 1 106 ? -9.798 -10.501 -1.615 1.00 94.44 106 ARG A O 1
ATOM 793 N N . TYR A 1 107 ? -8.620 -12.395 -1.873 1.00 96.56 107 TYR A N 1
ATOM 794 C CA . TYR A 1 107 ? -7.669 -11.817 -2.811 1.00 96.56 107 TYR A CA 1
ATOM 795 C C . TYR A 1 107 ? -8.288 -11.717 -4.202 1.00 96.56 107 TYR A C 1
ATOM 797 O O . TYR A 1 107 ? -8.834 -12.689 -4.725 1.00 96.56 107 TYR A O 1
ATOM 805 N N . VAL A 1 108 ? -8.154 -10.545 -4.815 1.00 94.75 108 VAL A N 1
ATOM 806 C CA . VAL A 1 108 ? -8.636 -10.259 -6.167 1.00 94.75 108 VAL A CA 1
ATOM 807 C C . VAL A 1 108 ? -7.439 -9.908 -7.033 1.00 94.75 108 VAL A C 1
ATOM 809 O O . VAL A 1 108 ? -6.653 -9.024 -6.686 1.00 94.75 108 VAL A O 1
ATOM 812 N N . LYS A 1 109 ? -7.275 -10.622 -8.150 1.00 94.12 109 LYS A N 1
ATOM 813 C CA . LYS A 1 109 ? -6.192 -10.352 -9.100 1.00 94.12 109 LYS A CA 1
ATOM 814 C C . LYS A 1 109 ? -6.378 -8.952 -9.681 1.00 94.12 109 LYS A C 1
ATOM 816 O O . LYS A 1 109 ? -7.474 -8.611 -10.115 1.00 94.12 109 LYS A O 1
ATOM 821 N N . SER A 1 110 ? -5.311 -8.164 -9.696 1.00 92.94 110 SER A N 1
ATOM 822 C CA . SER A 1 110 ? -5.281 -6.835 -10.306 1.00 92.94 110 SER A CA 1
ATOM 823 C C . SER A 1 110 ? -4.164 -6.756 -11.345 1.00 92.94 110 SER A C 1
ATOM 825 O O . SER A 1 110 ? -3.271 -7.604 -11.384 1.00 92.94 110 SER A O 1
ATOM 827 N N . GLY A 1 111 ? -4.222 -5.743 -12.204 1.00 90.81 111 GLY A N 1
ATOM 828 C CA . GLY A 1 111 ? -3.114 -5.374 -13.079 1.00 90.81 111 GLY A CA 1
ATOM 829 C C . GLY A 1 111 ? -2.328 -4.210 -12.488 1.00 90.81 111 GLY A C 1
ATOM 830 O O . GLY A 1 111 ? -2.887 -3.367 -11.789 1.00 90.81 111 GLY A O 1
ATOM 831 N N . ILE A 1 112 ? -1.037 -4.125 -12.816 1.00 93.56 112 ILE A N 1
ATOM 832 C CA . ILE A 1 112 ? -0.164 -3.034 -12.352 1.00 93.56 112 ILE A CA 1
ATOM 833 C C . ILE A 1 112 ? -0.639 -1.640 -12.813 1.00 93.56 112 ILE A C 1
ATOM 835 O O . ILE A 1 112 ? -0.329 -0.642 -12.177 1.00 93.56 112 ILE A O 1
ATOM 839 N N . ASN A 1 113 ? -1.450 -1.577 -13.873 1.00 90.25 113 ASN A N 1
ATOM 840 C CA . ASN A 1 113 ? -2.032 -0.339 -14.403 1.00 90.25 113 ASN A CA 1
ATOM 841 C C . ASN A 1 113 ? -3.402 0.015 -13.796 1.00 90.25 113 ASN A C 1
ATOM 843 O O . ASN A 1 113 ? -3.983 1.029 -14.162 1.00 90.25 113 ASN A O 1
ATOM 847 N N . TYR A 1 114 ? -3.933 -0.818 -12.895 1.00 89.75 114 TYR A N 1
ATOM 848 C CA . TYR A 1 114 ? -5.251 -0.643 -12.267 1.00 89.75 114 TYR A CA 1
ATOM 849 C C . TYR A 1 114 ? -5.139 -0.510 -10.745 1.00 89.75 114 TYR A C 1
ATOM 851 O O . TYR A 1 114 ? -6.043 -0.887 -9.996 1.00 89.75 114 TYR A O 1
ATOM 859 N N . LEU A 1 115 ? -3.994 -0.017 -10.273 1.00 92.50 115 LEU A N 1
ATOM 860 C CA . LEU A 1 115 ? -3.794 0.282 -8.863 1.00 92.50 115 LEU A CA 1
ATOM 861 C C . LEU A 1 115 ? -4.562 1.546 -8.491 1.00 92.50 115 LEU A C 1
ATOM 863 O O . LEU A 1 115 ? -4.707 2.466 -9.287 1.00 92.50 115 LEU A O 1
ATOM 867 N N . GLN A 1 116 ? -5.015 1.598 -7.248 1.00 91.69 116 GLN A N 1
ATOM 868 C CA . GLN A 1 116 ? -5.721 2.745 -6.689 1.00 91.69 116 GLN A CA 1
ATOM 869 C C . GLN A 1 116 ? -4.955 3.270 -5.485 1.00 91.69 116 GLN A C 1
ATOM 871 O O . GLN A 1 116 ? -4.573 2.492 -4.604 1.00 91.69 116 GLN A O 1
ATOM 876 N N . SER A 1 117 ? -4.760 4.585 -5.441 1.00 92.69 117 SER A N 1
ATOM 877 C CA . SER A 1 117 ? -4.144 5.253 -4.303 1.00 92.69 117 SER A CA 1
ATOM 878 C C . SER A 1 117 ? -4.982 5.040 -3.045 1.00 92.69 117 SER A C 1
ATOM 880 O O . SER A 1 117 ? -6.209 5.070 -3.093 1.00 92.69 117 SER A O 1
ATOM 882 N N . GLY A 1 118 ? -4.314 4.815 -1.914 1.00 91.38 118 GLY A N 1
ATOM 883 C CA . GLY A 1 118 ? -4.964 4.492 -0.637 1.00 91.38 118 GLY A CA 1
ATOM 884 C C . GLY A 1 118 ? -5.287 3.006 -0.440 1.00 91.38 118 GLY A C 1
ATOM 885 O O . GLY A 1 118 ? -5.520 2.584 0.690 1.00 91.38 118 GLY A O 1
ATOM 886 N N . ARG A 1 119 ? -5.194 2.172 -1.486 1.00 94.06 119 ARG A N 1
ATOM 887 C CA . ARG A 1 119 ? -5.332 0.710 -1.375 1.00 94.06 119 ARG A CA 1
ATOM 888 C C . ARG A 1 119 ? -3.979 0.014 -1.302 1.00 94.06 119 ARG A C 1
ATOM 890 O O . ARG A 1 119 ? -2.990 0.483 -1.866 1.00 94.06 119 ARG A O 1
ATOM 897 N N . GLY A 1 120 ? -3.951 -1.121 -0.609 1.00 96.38 120 GLY A N 1
ATOM 898 C CA . GLY A 1 120 ? -2.771 -1.969 -0.517 1.00 96.38 120 GLY A CA 1
ATOM 899 C C . GLY A 1 120 ? -2.823 -3.137 -1.496 1.00 96.38 120 GLY A C 1
ATOM 900 O O . GLY A 1 120 ? -3.896 -3.666 -1.795 1.00 96.38 120 GLY A O 1
ATOM 901 N N . TYR A 1 121 ? -1.651 -3.549 -1.975 1.00 97.81 121 TYR A N 1
ATOM 902 C CA . TYR A 1 121 ? -1.498 -4.607 -2.965 1.00 97.81 121 TYR A CA 1
ATOM 903 C C . TYR A 1 121 ? -0.320 -5.519 -2.631 1.00 97.81 121 TYR A C 1
ATOM 905 O O . TYR A 1 121 ? 0.700 -5.098 -2.084 1.00 97.81 121 TYR A O 1
ATOM 913 N N . TRP A 1 122 ? -0.461 -6.779 -3.018 1.00 98.31 122 TRP A N 1
ATOM 914 C CA . TRP A 1 122 ? 0.629 -7.733 -3.139 1.00 98.31 122 TRP A CA 1
ATOM 915 C C . TRP A 1 122 ? 1.167 -7.715 -4.563 1.00 98.31 122 TRP A C 1
ATOM 917 O O . TRP A 1 122 ? 0.379 -7.755 -5.506 1.00 98.31 122 TRP A O 1
ATOM 927 N N . LEU A 1 123 ? 2.488 -7.727 -4.715 1.00 98.06 123 LEU A N 1
ATOM 928 C CA . LEU A 1 123 ? 3.180 -7.929 -5.987 1.00 98.06 123 LEU A CA 1
ATOM 929 C C . LEU A 1 123 ? 4.183 -9.069 -5.846 1.00 98.06 123 LEU A C 1
ATOM 931 O O . LEU A 1 123 ? 4.903 -9.131 -4.851 1.00 98.06 123 LEU A O 1
ATOM 935 N N . ASN A 1 124 ? 4.227 -9.959 -6.835 1.00 97.88 124 ASN A N 1
ATOM 936 C CA . ASN A 1 124 ? 5.254 -10.989 -6.948 1.00 97.88 124 ASN A CA 1
ATOM 937 C C . ASN A 1 124 ? 6.200 -10.653 -8.105 1.00 97.88 124 ASN A C 1
ATOM 939 O O . ASN A 1 124 ? 5.774 -10.680 -9.262 1.00 97.88 124 ASN A O 1
ATOM 943 N N . ALA A 1 125 ? 7.451 -10.327 -7.783 1.00 97.81 125 ALA A N 1
ATOM 944 C CA . ALA A 1 125 ? 8.502 -10.059 -8.761 1.00 97.81 125 ALA A CA 1
ATOM 945 C C . ALA A 1 125 ? 9.398 -11.293 -8.931 1.00 97.81 125 ALA A C 1
ATOM 947 O O . ALA A 1 125 ? 9.722 -11.953 -7.943 1.00 97.81 125 ALA A O 1
ATOM 948 N N . GLN A 1 126 ? 9.817 -11.597 -10.160 1.00 97.94 126 GLN A N 1
ATOM 949 C CA . GLN A 1 126 ? 10.711 -12.737 -10.423 1.00 97.94 126 GLN A CA 1
ATOM 950 C C . GLN A 1 126 ? 12.188 -12.447 -10.114 1.00 97.94 126 GLN A C 1
ATOM 952 O O . GLN A 1 126 ? 12.976 -13.370 -9.955 1.00 97.94 126 GLN A O 1
ATOM 957 N N . SER A 1 127 ? 12.564 -11.176 -10.000 1.00 97.62 127 SER A N 1
ATOM 958 C CA . SER A 1 127 ? 13.908 -10.728 -9.633 1.00 97.62 127 SER A CA 1
ATOM 959 C C . SER A 1 127 ? 13.822 -9.383 -8.903 1.00 97.62 127 SER A C 1
ATOM 961 O O . SER A 1 127 ? 12.783 -8.718 -8.977 1.00 97.62 127 SER A O 1
ATOM 963 N N . PRO A 1 128 ? 14.882 -8.937 -8.202 1.00 98.06 128 PRO A N 1
ATOM 964 C CA . PRO A 1 128 ? 14.937 -7.575 -7.685 1.00 98.06 128 PRO A CA 1
ATOM 965 C C . PRO A 1 128 ? 14.745 -6.557 -8.814 1.00 98.06 128 PRO A C 1
ATOM 967 O O . PRO A 1 128 ? 15.344 -6.696 -9.880 1.00 98.06 128 PRO A O 1
ATOM 970 N N . CYS A 1 129 ? 13.895 -5.560 -8.592 1.00 98.19 129 CYS A N 1
ATOM 971 C CA . CYS A 1 129 ? 13.483 -4.615 -9.627 1.00 98.19 129 CYS A CA 1
ATOM 972 C C . CYS A 1 129 ? 12.868 -3.348 -9.018 1.00 98.19 129 CYS A C 1
ATOM 974 O O . CYS A 1 129 ? 12.739 -3.218 -7.800 1.00 98.19 129 CYS A O 1
ATOM 976 N N . ALA A 1 130 ? 12.475 -2.413 -9.874 1.00 98.19 130 ALA A N 1
ATOM 977 C CA . ALA A 1 130 ? 11.841 -1.156 -9.510 1.00 98.19 130 ALA A CA 1
ATOM 978 C C . ALA A 1 130 ? 10.665 -0.826 -10.436 1.00 98.19 130 ALA A C 1
ATOM 980 O O . ALA A 1 130 ? 10.712 -1.094 -11.642 1.00 98.19 130 ALA A O 1
ATOM 981 N N . ILE A 1 131 ? 9.639 -0.189 -9.874 1.00 98.25 131 ILE A N 1
ATOM 982 C CA . ILE A 1 131 ? 8.545 0.422 -10.636 1.00 98.25 131 ILE A CA 1
ATOM 983 C C . ILE A 1 131 ? 8.456 1.889 -10.241 1.00 98.25 131 ILE A C 1
ATOM 985 O O . ILE A 1 131 ? 8.347 2.203 -9.053 1.00 98.25 131 ILE A O 1
ATOM 989 N N . THR A 1 132 ? 8.484 2.770 -11.235 1.00 98.06 132 THR A N 1
ATOM 990 C CA . THR A 1 132 ? 8.263 4.206 -11.071 1.00 98.06 132 THR A CA 1
ATOM 991 C C . THR A 1 132 ? 6.844 4.534 -11.499 1.00 98.06 132 THR A C 1
ATOM 993 O O . THR A 1 132 ? 6.450 4.308 -12.646 1.00 98.06 132 THR A O 1
ATOM 996 N N . PHE A 1 133 ? 6.075 5.072 -10.561 1.00 96.75 133 PHE A N 1
ATOM 997 C CA . PHE A 1 133 ? 4.726 5.564 -10.791 1.00 96.75 133 PHE A CA 1
ATOM 998 C C . PHE A 1 133 ? 4.745 7.076 -10.997 1.00 96.75 133 PHE A C 1
ATOM 1000 O O . PHE A 1 133 ? 5.528 7.760 -10.345 1.00 96.75 133 PHE A O 1
ATOM 1007 N N . GLU A 1 134 ? 3.858 7.591 -11.846 1.00 95.31 134 GLU A N 1
ATOM 1008 C CA . GLU A 1 134 ? 3.595 9.023 -11.997 1.00 95.31 134 GLU A CA 1
ATOM 1009 C C . GLU A 1 134 ? 2.146 9.382 -11.619 1.00 95.31 134 GLU A C 1
ATOM 1011 O O . GLU A 1 134 ? 1.218 8.573 -11.750 1.00 95.31 134 GLU A O 1
ATOM 1016 N N . GLY A 1 135 ? 1.954 10.613 -11.149 1.00 93.19 135 GLY A N 1
ATOM 1017 C CA . GLY A 1 135 ? 0.666 11.224 -10.817 1.00 93.19 135 GLY A CA 1
ATOM 1018 C C . GLY A 1 135 ? 0.730 12.748 -10.937 1.00 93.19 135 GLY A C 1
ATOM 1019 O O . GLY A 1 135 ? 1.808 13.312 -11.085 1.00 93.19 135 GLY A O 1
ATOM 1020 N N . ASN A 1 136 ? -0.409 13.435 -10.850 1.00 91.12 136 ASN A N 1
ATOM 1021 C CA . ASN A 1 136 ? -0.454 14.900 -10.682 1.00 91.12 136 ASN A CA 1
ATOM 1022 C C . ASN A 1 136 ? -0.908 15.319 -9.273 1.00 91.12 136 ASN A C 1
ATOM 1024 O O . ASN A 1 136 ? -0.951 16.503 -8.954 1.00 91.12 136 ASN A O 1
ATOM 1028 N N . ASN A 1 137 ? -1.261 14.348 -8.431 1.00 91.19 137 ASN A N 1
ATOM 1029 C CA . ASN A 1 137 ? -1.657 14.555 -7.052 1.00 91.19 137 ASN A CA 1
ATOM 1030 C C . ASN A 1 137 ? -0.978 13.538 -6.129 1.00 91.19 137 ASN A C 1
ATOM 1032 O O . ASN A 1 137 ? -0.704 12.394 -6.502 1.00 91.19 137 ASN A O 1
ATOM 1036 N N . ARG A 1 138 ? -0.785 13.955 -4.876 1.00 91.94 138 ARG A N 1
ATOM 1037 C CA . ARG A 1 138 ? -0.302 13.120 -3.771 1.00 91.94 138 ARG A CA 1
ATOM 1038 C C . ARG A 1 138 ? -1.431 12.892 -2.768 1.00 91.94 138 ARG A C 1
ATOM 1040 O O . ARG A 1 138 ? -2.190 13.812 -2.453 1.00 91.94 138 ARG A O 1
ATOM 1047 N N . LEU A 1 139 ? -1.536 11.675 -2.241 1.00 92.06 139 LEU A N 1
ATOM 1048 C CA . LEU A 1 139 ? -2.503 11.346 -1.197 1.00 92.06 139 LEU A CA 1
ATOM 1049 C C . LEU A 1 139 ? -1.927 11.704 0.175 1.00 92.06 139 LEU A C 1
ATOM 1051 O O . LEU A 1 139 ? -1.267 10.887 0.804 1.00 92.06 139 LEU A O 1
ATOM 1055 N N . PHE A 1 140 ? -2.156 12.930 0.634 1.00 91.75 140 PHE A N 1
ATOM 1056 C CA . PHE A 1 140 ? -1.772 13.361 1.981 1.00 91.75 140 PHE A CA 1
ATOM 1057 C C . PHE A 1 140 ? -2.797 12.946 3.034 1.00 91.75 140 PHE A C 1
ATOM 1059 O O . PHE A 1 140 ? -3.951 12.649 2.714 1.00 91.75 140 PHE A O 1
ATOM 1066 N N . THR A 1 141 ? -2.376 12.973 4.297 1.00 92.06 141 THR A N 1
ATOM 1067 C CA . THR A 1 141 ? -3.181 12.534 5.448 1.00 92.06 141 THR A CA 1
ATOM 1068 C C . THR A 1 141 ? -4.564 13.193 5.496 1.00 92.06 141 THR A C 1
ATOM 1070 O O . THR A 1 141 ? -5.554 12.502 5.715 1.00 92.06 141 THR A O 1
ATOM 1073 N N . GLN A 1 142 ? -4.679 14.493 5.190 1.00 88.88 142 GLN A N 1
ATOM 1074 C CA . GLN A 1 142 ? -5.972 15.200 5.245 1.00 88.88 142 GLN A CA 1
ATOM 1075 C C . GLN A 1 142 ? -6.950 14.789 4.128 1.00 88.88 142 GLN A C 1
ATOM 1077 O O . GLN A 1 142 ? -8.147 15.028 4.234 1.00 88.88 142 GLN A O 1
ATOM 1082 N N . LYS A 1 143 ? -6.449 14.194 3.037 1.00 87.25 143 LYS A N 1
ATOM 1083 C CA . LYS A 1 143 ? -7.252 13.714 1.895 1.00 87.25 143 LYS A CA 1
ATOM 1084 C C . LYS A 1 143 ? -7.430 12.194 1.900 1.00 87.25 143 LYS A C 1
ATOM 1086 O O . LYS A 1 143 ? -8.021 11.649 0.959 1.00 87.25 143 LYS A O 1
ATOM 1091 N N . TYR A 1 144 ? -6.864 11.518 2.899 1.00 90.81 144 TYR A N 1
ATOM 1092 C CA . TYR A 1 144 ? -6.918 10.076 3.050 1.00 90.81 144 TYR A CA 1
ATOM 1093 C C . TYR A 1 144 ? -8.255 9.665 3.656 1.00 90.81 144 TYR A C 1
ATOM 1095 O O . TYR A 1 144 ? -8.658 10.147 4.710 1.00 90.81 144 TYR A O 1
ATOM 1103 N N . SER A 1 145 ? -8.940 8.771 2.958 1.00 90.44 145 SER A N 1
ATOM 1104 C CA . SER A 1 145 ? -10.218 8.209 3.364 1.00 90.44 145 SER A CA 1
ATOM 1105 C C . SER A 1 145 ? -10.311 6.834 2.726 1.00 90.44 145 SER A C 1
ATOM 1107 O O . SER A 1 145 ? -10.241 6.715 1.501 1.00 90.44 145 SER A O 1
ATOM 1109 N N . GLN A 1 146 ? -10.386 5.800 3.557 1.00 90.69 146 GLN A N 1
ATOM 1110 C CA . GLN A 1 146 ? -10.408 4.417 3.106 1.00 90.69 146 GLN A CA 1
ATOM 1111 C C . GLN A 1 146 ? -11.500 3.653 3.860 1.00 90.69 146 GLN A C 1
ATOM 1113 O O . GLN A 1 146 ? -11.369 3.465 5.072 1.00 90.69 146 GLN A O 1
ATOM 1118 N N . PRO A 1 147 ? -12.559 3.180 3.176 1.00 92.19 147 PRO A N 1
ATOM 1119 C CA . PRO A 1 147 ? -13.544 2.321 3.815 1.00 92.19 147 PRO A CA 1
ATOM 1120 C C . PRO A 1 147 ? -12.887 1.009 4.244 1.00 92.19 147 PRO A C 1
ATOM 1122 O O . PRO A 1 147 ? -12.115 0.412 3.479 1.00 92.19 147 PRO A O 1
ATOM 1125 N N . LEU A 1 148 ? -13.203 0.582 5.463 1.00 94.12 148 LEU A N 1
ATOM 1126 C CA . LEU A 1 148 ? -12.828 -0.705 6.032 1.00 94.12 148 LEU A CA 1
ATOM 1127 C C . LEU A 1 148 ? -14.088 -1.521 6.300 1.00 94.12 148 LEU A C 1
ATOM 1129 O O . LEU A 1 148 ? -15.082 -0.990 6.791 1.00 94.12 148 LEU A O 1
ATOM 1133 N N . ASN A 1 149 ? -14.003 -2.820 6.044 1.00 95.62 149 ASN A N 1
ATOM 1134 C CA . ASN A 1 149 ? -14.986 -3.784 6.519 1.00 95.62 149 ASN A CA 1
ATOM 1135 C C . ASN A 1 149 ? -14.604 -4.269 7.926 1.00 95.62 149 ASN A C 1
ATOM 1137 O O . ASN A 1 149 ? -13.429 -4.248 8.313 1.00 95.62 149 ASN A O 1
ATOM 1141 N N . ALA A 1 150 ? -15.562 -4.792 8.678 1.00 96.62 150 ALA A N 1
ATOM 1142 C CA . ALA A 1 150 ? -15.288 -5.558 9.879 1.00 96.62 150 ALA A CA 1
ATOM 1143 C C . ALA A 1 150 ? -14.376 -6.753 9.542 1.00 96.62 150 ALA A C 1
ATOM 1145 O O . ALA A 1 150 ? -14.572 -7.471 8.561 1.00 96.62 150 ALA A O 1
ATOM 1146 N N . GLY A 1 151 ? -13.360 -6.982 10.371 1.00 97.56 151 GLY A N 1
ATOM 1147 C CA . GLY A 1 151 ? -12.318 -7.969 10.113 1.00 97.56 151 GLY A CA 1
ATOM 1148 C C . GLY A 1 151 ? -11.061 -7.361 9.491 1.00 97.56 151 GLY A C 1
ATOM 1149 O O . GLY A 1 151 ? -10.689 -6.226 9.787 1.00 97.56 151 GLY A O 1
ATOM 1150 N N . TRP A 1 152 ? -10.329 -8.171 8.725 1.00 98.00 152 TRP A N 1
ATOM 1151 C CA . TRP A 1 152 ? -9.035 -7.790 8.158 1.00 98.00 152 TRP A CA 1
ATOM 1152 C C . TRP A 1 152 ? -9.199 -6.978 6.879 1.00 98.00 152 TRP A C 1
ATOM 1154 O O . TRP A 1 152 ? -9.953 -7.353 5.994 1.00 98.00 152 TRP A O 1
ATOM 1164 N N . ASN A 1 153 ? -8.424 -5.906 6.757 1.00 97.62 153 ASN A N 1
ATOM 1165 C CA . ASN A 1 153 ? -8.388 -5.041 5.587 1.00 97.62 153 ASN A CA 1
ATOM 1166 C C . ASN A 1 153 ? -6.943 -4.836 5.150 1.00 97.62 153 ASN A C 1
ATOM 1168 O O . ASN A 1 153 ? -6.051 -4.683 5.990 1.00 97.62 153 ASN A O 1
ATOM 1172 N N . LEU A 1 154 ? -6.731 -4.802 3.836 1.00 97.50 154 LEU A N 1
ATOM 1173 C CA . LEU A 1 154 ? -5.451 -4.443 3.246 1.00 97.50 154 LEU A CA 1
ATOM 1174 C C . LEU A 1 154 ? -5.499 -2.982 2.803 1.00 97.50 154 LEU A C 1
ATOM 1176 O O . LEU A 1 154 ? -6.144 -2.647 1.808 1.00 97.50 154 LEU A O 1
ATOM 1180 N N . VAL A 1 155 ? -4.807 -2.122 3.542 1.00 95.88 155 VAL A N 1
ATOM 1181 C CA . VAL A 1 155 ? -4.841 -0.673 3.336 1.00 95.88 155 VAL A CA 1
ATOM 1182 C C . VAL A 1 155 ? -3.530 -0.179 2.741 1.00 95.88 155 VAL A C 1
ATOM 1184 O O . VAL A 1 155 ? -2.449 -0.677 3.067 1.00 95.88 155 VAL A O 1
ATOM 1187 N N . GLY A 1 156 ? -3.636 0.791 1.839 1.00 95.31 156 GLY A N 1
ATOM 1188 C CA . GLY A 1 156 ? -2.516 1.641 1.467 1.00 95.31 156 GLY A CA 1
ATOM 1189 C C . GLY A 1 156 ? -2.400 2.788 2.456 1.00 95.31 156 GLY A C 1
ATOM 1190 O O . GLY A 1 156 ? -3.093 2.815 3.470 1.00 95.31 156 GLY A O 1
ATOM 1191 N N . THR A 1 157 ? -1.505 3.729 2.190 1.00 92.06 157 THR A N 1
ATOM 1192 C CA . THR A 1 157 ? -1.219 4.790 3.157 1.00 92.06 157 THR A CA 1
ATOM 1193 C C . THR A 1 157 ? -1.154 6.148 2.490 1.00 92.06 157 THR A C 1
ATOM 1195 O O . THR A 1 157 ? -0.910 6.231 1.281 1.00 92.06 157 THR A O 1
ATOM 1198 N N . PRO A 1 158 ? -1.311 7.225 3.272 1.00 93.44 158 PRO A N 1
ATOM 1199 C CA . PRO A 1 158 ? -0.888 8.542 2.839 1.00 93.44 158 PRO A CA 1
ATOM 1200 C C . PRO A 1 158 ? 0.604 8.574 2.487 1.00 93.44 158 PRO A C 1
ATOM 1202 O O . PRO A 1 158 ? 1.370 7.690 2.880 1.00 93.44 158 PRO A O 1
ATOM 1205 N N . MET A 1 159 ? 1.008 9.615 1.763 1.00 94.31 159 MET A N 1
ATOM 1206 C CA . MET A 1 159 ? 2.405 9.931 1.466 1.00 94.31 159 MET A CA 1
ATOM 1207 C C . MET A 1 159 ? 3.200 10.174 2.755 1.00 94.31 159 MET A C 1
ATOM 1209 O O . MET A 1 159 ? 4.325 9.692 2.892 1.00 94.31 159 MET A O 1
ATOM 1213 N N . ASP A 1 160 ? 2.602 10.893 3.705 1.00 93.00 160 ASP A N 1
ATOM 1214 C CA . ASP A 1 160 ? 3.236 11.226 4.977 1.00 93.00 160 ASP A CA 1
ATOM 1215 C C . ASP A 1 160 ? 3.309 10.008 5.900 1.00 93.00 160 ASP A C 1
ATOM 1217 O O . ASP A 1 160 ? 2.501 9.077 5.823 1.00 93.00 160 ASP A O 1
ATOM 1221 N N . LYS A 1 161 ? 4.259 10.044 6.834 1.00 94.88 161 LYS A N 1
ATOM 1222 C CA . LYS A 1 161 ? 4.250 9.125 7.968 1.00 94.88 161 LYS A CA 1
ATOM 1223 C C . LYS A 1 161 ? 3.245 9.622 9.006 1.00 94.88 161 LYS A C 1
ATOM 1225 O O . LYS A 1 161 ? 3.380 10.743 9.487 1.00 94.88 161 LYS A O 1
ATOM 1230 N N . VAL A 1 162 ? 2.289 8.780 9.383 1.00 95.06 162 VAL A N 1
ATOM 1231 C CA . VAL A 1 162 ? 1.211 9.127 10.323 1.00 95.06 162 VAL A CA 1
ATOM 1232 C C . VAL A 1 162 ? 0.958 7.968 11.288 1.00 95.06 162 VAL A C 1
ATOM 1234 O O . VAL A 1 162 ? 1.096 6.801 10.909 1.00 95.06 162 VAL A O 1
ATOM 1237 N N . GLY A 1 163 ? 0.659 8.272 12.553 1.00 95.44 163 GLY A N 1
ATOM 1238 C CA . GLY A 1 163 ? 0.262 7.258 13.536 1.00 95.44 163 GLY A CA 1
ATOM 1239 C C . GLY A 1 163 ? -1.062 6.616 13.130 1.00 95.44 163 GLY A C 1
ATOM 1240 O O . GLY A 1 163 ? -1.940 7.314 12.619 1.00 95.44 163 GLY A O 1
ATOM 1241 N N . LEU A 1 164 ? -1.224 5.295 13.305 1.00 92.94 164 LEU A N 1
ATOM 1242 C CA . LEU A 1 164 ? -2.504 4.672 12.936 1.00 92.94 164 LEU A CA 1
ATOM 1243 C C . LEU A 1 164 ? -3.648 5.275 13.757 1.00 92.94 164 LEU A C 1
ATOM 1245 O O . LEU A 1 164 ? -4.682 5.580 13.180 1.00 92.94 164 LEU A O 1
ATOM 1249 N N . ASP A 1 165 ? -3.404 5.549 15.039 1.00 92.56 165 ASP A N 1
ATOM 1250 C CA . ASP A 1 165 ? -4.305 6.202 15.994 1.00 92.56 165 ASP A CA 1
ATOM 1251 C C . ASP A 1 165 ? -4.817 7.574 15.526 1.00 92.56 165 ASP A C 1
ATOM 1253 O O . ASP A 1 165 ? -5.902 8.005 15.919 1.00 92.56 165 ASP A O 1
ATOM 1257 N N . GLN A 1 166 ? -4.068 8.262 14.664 1.00 93.00 166 GLN A N 1
ATOM 1258 C CA . GLN A 1 166 ? -4.461 9.544 14.076 1.00 93.00 166 GLN A CA 1
ATOM 1259 C C . GLN A 1 166 ? -5.412 9.376 12.881 1.00 93.00 166 GLN A C 1
ATOM 1261 O O . GLN A 1 166 ? -6.048 10.346 12.470 1.00 93.00 166 GLN A O 1
ATOM 1266 N N . LEU A 1 167 ? -5.525 8.160 12.339 1.00 91.56 167 LEU A N 1
ATOM 1267 C CA . LEU A 1 167 ? -6.397 7.796 11.220 1.00 91.56 167 LEU A CA 1
ATOM 1268 C C . LEU A 1 167 ? -7.657 7.021 11.649 1.00 91.56 167 LEU A C 1
ATOM 1270 O O . LEU A 1 167 ? -8.453 6.624 10.800 1.00 91.56 167 LEU A O 1
ATOM 1274 N N . GLU A 1 168 ? -7.832 6.742 12.943 1.00 87.62 168 GLU A N 1
ATOM 1275 C CA . GLU A 1 168 ? -8.873 5.815 13.408 1.00 87.62 168 GLU A CA 1
ATOM 1276 C C . GLU A 1 168 ? -10.290 6.391 13.409 1.00 87.62 168 GLU A C 1
ATOM 1278 O O . GLU A 1 168 ? -11.189 5.613 13.662 1.00 87.62 168 GLU A O 1
ATOM 1283 N N . ASN A 1 169 ? -10.509 7.683 13.127 1.00 86.75 169 ASN A N 1
ATOM 1284 C CA . ASN A 1 169 ? -11.824 8.353 13.086 1.00 86.75 169 ASN A CA 1
ATOM 1285 C C . ASN A 1 169 ? -12.971 7.620 13.841 1.00 86.75 169 ASN A C 1
ATOM 1287 O O . ASN A 1 169 ? -12.994 7.636 15.070 1.00 86.75 169 ASN A O 1
ATOM 1291 N N . ASP A 1 170 ? -13.884 6.954 13.120 1.00 86.94 170 ASP A N 1
ATOM 1292 C CA . ASP A 1 170 ? -15.007 6.144 13.627 1.00 86.94 170 ASP A CA 1
ATOM 1293 C C . ASP A 1 170 ? -14.717 4.623 13.654 1.00 86.94 170 ASP A C 1
ATOM 1295 O O . ASP A 1 170 ? -15.576 3.796 13.977 1.00 86.94 170 ASP A O 1
ATOM 1299 N N . CYS A 1 171 ? -13.495 4.232 13.309 1.00 93.62 171 CYS A N 1
ATOM 1300 C CA . CYS A 1 171 ? -13.020 2.861 13.293 1.00 93.62 171 CYS A CA 1
ATOM 1301 C C . CYS A 1 171 ? -12.614 2.367 14.679 1.00 93.62 171 CYS A C 1
ATOM 1303 O O . CYS A 1 171 ? -11.743 2.924 15.345 1.00 93.62 171 CYS A O 1
ATOM 1305 N N . ARG A 1 172 ? -13.132 1.199 15.070 1.00 95.44 172 ARG A N 1
ATOM 1306 C CA . ARG A 1 172 ? -12.610 0.456 16.219 1.00 95.44 172 ARG A CA 1
ATOM 1307 C C . ARG A 1 172 ? -11.531 -0.523 15.766 1.00 95.44 172 ARG A C 1
ATOM 1309 O O . ARG A 1 172 ? -11.803 -1.700 15.511 1.00 95.44 172 ARG A O 1
ATOM 1316 N N . ILE A 1 173 ? -10.293 -0.045 15.685 1.00 95.75 173 ILE A N 1
ATOM 1317 C CA . ILE A 1 173 ? -9.148 -0.881 15.319 1.00 95.75 173 ILE A CA 1
ATOM 1318 C C . ILE A 1 173 ? -8.787 -1.830 16.465 1.00 95.75 173 ILE A C 1
ATOM 1320 O O . ILE A 1 173 ? -8.615 -1.443 17.615 1.00 95.75 173 ILE A O 1
ATOM 1324 N N . THR A 1 174 ? -8.684 -3.117 16.141 1.00 96.56 174 THR A N 1
ATOM 1325 C CA . THR A 1 174 ? -8.364 -4.193 17.096 1.00 96.56 174 THR A CA 1
ATOM 1326 C C . THR A 1 174 ? -6.994 -4.814 16.850 1.00 96.56 174 THR A C 1
ATOM 1328 O O . THR A 1 174 ? -6.471 -5.525 17.707 1.00 96.56 174 THR A O 1
ATOM 1331 N N . SER A 1 175 ? -6.399 -4.585 15.676 1.00 96.88 175 SER A N 1
ATOM 1332 C CA . SER A 1 175 ? -5.051 -5.046 15.350 1.00 96.88 175 SER A CA 1
ATOM 1333 C C . SER A 1 175 ? -4.466 -4.286 14.165 1.00 96.88 175 SER A C 1
ATOM 1335 O O . SER A 1 175 ? -5.195 -3.795 13.305 1.00 96.88 175 SER A O 1
ATOM 1337 N N . GLY A 1 176 ? -3.139 -4.277 14.080 1.00 95.69 176 GLY A N 1
ATOM 1338 C CA . GLY A 1 176 ? -2.386 -3.545 13.070 1.00 95.69 176 GLY A CA 1
ATOM 1339 C C . GLY A 1 176 ? -1.774 -2.255 13.611 1.00 95.69 176 GLY A C 1
ATOM 1340 O O . GLY A 1 176 ? -1.857 -2.006 14.815 1.00 95.69 176 GLY A O 1
ATOM 1341 N N . PRO A 1 177 ? -1.115 -1.490 12.731 1.00 97.31 177 PRO A N 1
ATOM 1342 C CA . PRO A 1 177 ? -0.826 -1.833 11.336 1.00 97.31 177 PRO A CA 1
ATOM 1343 C C . PRO A 1 177 ? 0.287 -2.902 11.215 1.00 97.31 177 PRO A C 1
ATOM 1345 O O . PRO A 1 177 ? 1.350 -2.794 11.824 1.00 97.31 177 PRO A O 1
ATOM 1348 N N . TRP A 1 178 ? 0.057 -3.956 10.422 1.00 98.19 178 TRP A N 1
ATOM 1349 C CA . TRP A 1 178 ? 1.055 -5.006 10.151 1.00 98.19 178 TRP A CA 1
ATOM 1350 C C . TRP A 1 178 ? 1.603 -4.879 8.732 1.00 98.19 178 TRP A C 1
ATOM 1352 O O . TRP A 1 178 ? 0.856 -5.067 7.771 1.00 98.19 178 TRP A O 1
ATOM 1362 N N . ARG A 1 179 ? 2.906 -4.631 8.571 1.00 96.44 179 ARG A N 1
ATOM 1363 C CA . ARG A 1 179 ? 3.554 -4.688 7.250 1.00 96.44 179 ARG A CA 1
ATOM 1364 C C . AR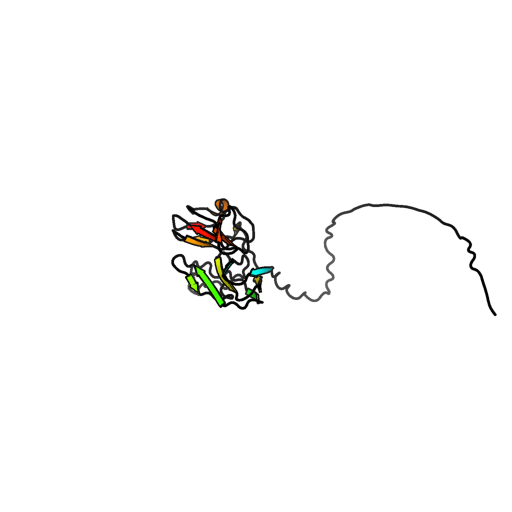G A 1 179 ? 4.162 -6.054 6.985 1.00 96.44 179 ARG A C 1
ATOM 1366 O O . ARG A 1 179 ? 4.517 -6.770 7.918 1.00 96.44 179 ARG A O 1
ATOM 1373 N N . TYR A 1 180 ? 4.381 -6.369 5.714 1.00 96.06 180 TYR A N 1
ATOM 1374 C CA . TYR A 1 180 ? 5.179 -7.524 5.314 1.00 96.06 180 TYR A CA 1
ATOM 1375 C C . TYR A 1 180 ? 6.619 -7.110 4.996 1.00 96.06 180 TYR A C 1
ATOM 1377 O O . TYR A 1 180 ? 6.857 -6.150 4.263 1.00 96.06 180 TYR A O 1
ATOM 1385 N N . ALA A 1 181 ? 7.590 -7.812 5.572 1.00 91.00 181 ALA A N 1
ATOM 1386 C CA . ALA A 1 181 ? 8.997 -7.453 5.507 1.00 91.00 181 ALA A CA 1
ATOM 1387 C C . ALA A 1 181 ? 9.890 -8.684 5.626 1.00 91.00 181 ALA A C 1
ATOM 1389 O O . ALA A 1 181 ? 9.896 -9.338 6.666 1.00 91.00 181 ALA A O 1
ATOM 1390 N N . GLY A 1 182 ? 10.686 -8.979 4.595 1.00 88.50 182 GLY A N 1
ATOM 1391 C CA . GLY A 1 182 ? 11.668 -10.067 4.658 1.00 88.50 182 GLY A CA 1
ATOM 1392 C C . GLY A 1 182 ? 11.042 -11.415 5.025 1.00 88.50 182 GLY A C 1
ATOM 1393 O O . GLY A 1 182 ? 11.544 -12.097 5.912 1.00 88.50 182 GLY A O 1
ATOM 1394 N N . GLY A 1 183 ? 9.910 -11.758 4.406 1.00 90.88 183 GLY A N 1
ATOM 1395 C CA . GLY A 1 183 ? 9.244 -13.042 4.627 1.00 90.88 183 GLY A CA 1
ATOM 1396 C C . GLY A 1 183 ? 8.226 -13.075 5.773 1.00 90.88 183 GLY A C 1
ATOM 1397 O O . GLY A 1 183 ? 7.492 -14.053 5.886 1.00 90.88 183 GLY A O 1
ATOM 1398 N N . LYS A 1 184 ? 8.148 -12.037 6.617 1.00 95.56 184 LYS A N 1
ATOM 1399 C CA . LYS A 1 184 ? 7.342 -12.043 7.851 1.00 95.56 184 LYS A CA 1
ATOM 1400 C C . LYS A 1 184 ? 6.495 -10.787 8.031 1.00 95.56 184 LYS A C 1
ATOM 1402 O O . LYS A 1 184 ? 6.818 -9.727 7.497 1.00 95.56 184 LYS A O 1
ATOM 1407 N N . PHE A 1 185 ? 5.438 -10.900 8.834 1.00 97.50 185 PHE A N 1
ATOM 1408 C CA . PHE A 1 185 ? 4.671 -9.743 9.290 1.00 97.50 185 PHE A CA 1
ATOM 1409 C C . PHE A 1 185 ? 5.356 -9.062 10.475 1.00 97.50 185 PHE A C 1
ATOM 1411 O O . PHE A 1 185 ? 5.823 -9.721 11.403 1.00 97.50 185 PHE A O 1
ATOM 1418 N N . VAL A 1 186 ? 5.411 -7.734 10.432 1.00 96.81 186 VAL A N 1
ATOM 1419 C CA . VAL A 1 186 ? 5.994 -6.879 11.468 1.00 96.81 186 VAL A CA 1
ATOM 1420 C C . VAL A 1 186 ? 4.960 -5.827 11.840 1.00 96.81 186 VAL A C 1
ATOM 1422 O O . VAL A 1 186 ? 4.453 -5.128 10.961 1.00 96.81 186 VAL A O 1
ATOM 1425 N N . LYS A 1 187 ? 4.635 -5.734 13.132 1.00 97.12 187 LYS A N 1
ATOM 1426 C CA . LYS A 1 187 ? 3.771 -4.674 13.657 1.00 97.12 187 LYS A CA 1
ATOM 1427 C C . LYS A 1 187 ? 4.554 -3.365 13.702 1.00 97.12 187 LYS A C 1
ATOM 1429 O O . LYS A 1 187 ? 5.711 -3.362 14.115 1.00 97.12 187 LYS A O 1
ATOM 1434 N N . GLU A 1 188 ? 3.925 -2.279 13.284 1.00 95.00 188 GLU A N 1
ATOM 1435 C CA . GLU A 1 188 ? 4.442 -0.915 13.430 1.00 95.00 188 GLU A CA 1
ATOM 1436 C C . GLU A 1 188 ? 3.402 -0.073 14.183 1.00 95.00 188 GLU A C 1
ATOM 1438 O O . GLU A 1 188 ? 2.266 -0.509 14.325 1.00 95.00 188 GLU A O 1
ATOM 1443 N N . ASP A 1 189 ? 3.767 1.120 14.655 1.00 91.06 189 ASP A N 1
ATOM 1444 C CA . ASP A 1 189 ? 2.818 2.056 15.297 1.00 91.06 189 ASP A CA 1
ATOM 1445 C C . ASP A 1 189 ? 2.323 3.143 14.330 1.00 91.06 189 ASP A C 1
ATOM 1447 O O . ASP A 1 189 ? 1.380 3.884 14.595 1.00 91.06 189 ASP A O 1
ATOM 1451 N N . SER A 1 190 ? 2.978 3.247 13.177 1.00 94.50 190 SER A N 1
ATOM 1452 C CA . SER A 1 190 ? 2.713 4.264 12.167 1.00 94.50 190 SER A CA 1
ATOM 1453 C C . SER A 1 190 ? 2.710 3.640 10.788 1.00 94.50 190 SER A C 1
ATOM 1455 O O . SER A 1 190 ? 3.335 2.605 10.547 1.00 94.50 190 SER A O 1
ATOM 1457 N N . VAL A 1 191 ? 2.010 4.299 9.880 1.00 94.81 191 VAL A N 1
ATOM 1458 C CA . VAL A 1 191 ? 1.964 3.941 8.473 1.00 94.81 191 VAL A CA 1
ATOM 1459 C C . VAL A 1 191 ? 2.827 4.916 7.679 1.00 94.81 191 VAL A C 1
ATOM 1461 O O . VAL A 1 191 ? 2.929 6.091 8.024 1.00 94.81 191 VAL A O 1
ATOM 1464 N N . THR A 1 192 ? 3.526 4.429 6.657 1.00 95.00 192 THR A N 1
ATOM 1465 C CA . THR A 1 192 ? 4.436 5.238 5.829 1.00 95.00 192 THR A CA 1
ATOM 1466 C C . THR A 1 192 ? 4.129 5.054 4.351 1.00 95.00 192 THR A C 1
ATOM 1468 O O . THR A 1 192 ? 3.970 3.916 3.904 1.00 95.00 192 THR A O 1
ATOM 1471 N N . GLY A 1 193 ? 4.130 6.164 3.604 1.00 93.69 193 GLY A N 1
ATOM 1472 C CA . GLY A 1 193 ? 3.967 6.206 2.152 1.00 93.69 193 GLY A CA 1
ATOM 1473 C C . GLY A 1 193 ? 4.762 5.142 1.399 1.00 93.69 193 GLY A C 1
ATOM 1474 O O . GLY A 1 193 ? 5.915 4.845 1.716 1.00 93.69 193 GLY A O 1
ATOM 1475 N N . GLY A 1 194 ? 4.118 4.542 0.398 1.00 93.25 194 GLY A N 1
ATOM 1476 C CA . GLY A 1 194 ? 4.697 3.480 -0.429 1.00 93.25 194 GLY A CA 1
ATOM 1477 C C . GLY A 1 194 ? 4.550 2.071 0.142 1.00 93.25 194 GLY A C 1
ATOM 1478 O O . GLY A 1 194 ? 4.827 1.088 -0.546 1.00 93.25 194 GLY A O 1
ATOM 1479 N N . ARG A 1 195 ? 4.101 1.934 1.393 1.00 95.31 195 ARG A N 1
ATOM 1480 C CA . ARG A 1 195 ? 3.866 0.635 2.033 1.00 95.31 195 ARG A CA 1
ATOM 1481 C C . ARG A 1 195 ? 2.378 0.342 2.106 1.00 95.31 195 ARG A C 1
ATOM 1483 O O . ARG A 1 195 ? 1.549 1.242 2.037 1.00 95.31 195 ARG A O 1
ATOM 1490 N N . ALA A 1 196 ? 2.042 -0.929 2.253 1.00 97.19 196 ALA A N 1
ATOM 1491 C CA . ALA A 1 196 ? 0.696 -1.344 2.609 1.00 97.19 196 ALA A CA 1
ATOM 1492 C C . ALA A 1 196 ? 0.717 -2.160 3.895 1.00 97.19 196 ALA A C 1
ATOM 1494 O O . ALA A 1 196 ? 1.738 -2.751 4.264 1.00 97.19 196 ALA A O 1
ATOM 1495 N N . TYR A 1 197 ? -0.424 -2.164 4.571 1.00 98.06 197 TYR A N 1
ATOM 1496 C CA . TYR A 1 197 ? -0.563 -2.703 5.911 1.00 98.06 197 TYR A CA 1
ATOM 1497 C C . TYR A 1 197 ? -1.845 -3.515 6.037 1.00 98.06 197 TYR A C 1
ATOM 1499 O O . TYR A 1 197 ? -2.875 -3.181 5.453 1.00 98.06 197 TYR A O 1
ATOM 1507 N N . TRP A 1 198 ? -1.787 -4.567 6.846 1.00 98.38 198 TRP A N 1
ATOM 1508 C CA . TRP A 1 198 ? -2.981 -5.230 7.348 1.00 98.38 198 TRP A CA 1
ATOM 1509 C C . TRP A 1 198 ? -3.460 -4.542 8.617 1.00 98.38 198 TRP A C 1
ATOM 1511 O O . TRP A 1 198 ? -2.702 -4.384 9.579 1.00 98.38 198 TRP A O 1
ATOM 1521 N N . VAL A 1 199 ? -4.733 -4.166 8.615 1.00 97.31 199 VAL A N 1
ATOM 1522 C CA . VAL A 1 199 ? -5.423 -3.536 9.740 1.00 97.31 199 VAL A CA 1
ATOM 1523 C C . VAL A 1 199 ? -6.710 -4.306 10.002 1.00 97.31 199 VAL A C 1
ATOM 1525 O O . VAL A 1 199 ? -7.421 -4.665 9.063 1.00 97.31 199 VAL A O 1
ATOM 1528 N N . LYS A 1 200 ? -7.003 -4.593 11.271 1.00 97.50 200 LYS A N 1
ATOM 1529 C CA . LYS A 1 200 ? -8.223 -5.292 11.675 1.00 97.50 200 LYS A CA 1
ATOM 1530 C C . LYS A 1 200 ? -9.186 -4.331 12.356 1.00 97.50 200 LYS A C 1
ATOM 1532 O O . LYS A 1 200 ? -8.858 -3.813 13.422 1.00 97.50 200 LYS A O 1
ATOM 1537 N N . SER A 1 201 ? -10.376 -4.157 11.794 1.00 96.94 201 SER A N 1
ATOM 1538 C CA . SER A 1 201 ? -11.453 -3.373 12.407 1.00 96.94 201 SER A CA 1
ATOM 1539 C C . SER A 1 201 ? -12.484 -4.285 13.074 1.00 96.94 201 SER A C 1
ATOM 1541 O O . SER A 1 201 ? -12.708 -5.409 12.622 1.00 96.94 201 SER A O 1
ATOM 1543 N N . ALA A 1 202 ? -13.107 -3.830 14.160 1.00 97.50 202 ALA A N 1
ATOM 1544 C CA . ALA A 1 202 ? -14.242 -4.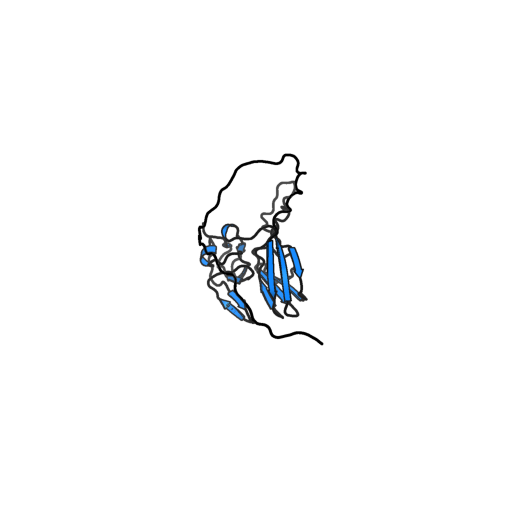521 14.777 1.00 97.50 202 ALA A CA 1
ATOM 1545 C C . ALA A 1 202 ? -15.577 -4.223 14.075 1.00 97.50 202 ALA A C 1
ATOM 1547 O O . ALA A 1 202 ? -16.522 -4.991 14.236 1.00 97.50 202 ALA A O 1
ATOM 1548 N N . ASN A 1 203 ? -15.655 -3.125 13.325 1.00 96.69 203 ASN A N 1
ATOM 1549 C CA . ASN A 1 203 ? -16.848 -2.662 12.623 1.00 96.69 203 ASN A CA 1
ATOM 1550 C C . ASN A 1 203 ? -16.496 -2.148 11.226 1.00 96.69 203 ASN A C 1
ATOM 1552 O O . ASN A 1 203 ? -15.354 -1.758 10.972 1.00 96.69 203 ASN A O 1
ATOM 1556 N N . ASP A 1 204 ? -17.494 -2.110 10.350 1.00 95.75 204 ASP A N 1
ATOM 1557 C CA . ASP A 1 204 ? -17.407 -1.319 9.127 1.00 95.75 204 ASP A CA 1
ATOM 1558 C C . ASP A 1 204 ? -17.242 0.158 9.517 1.00 95.75 204 ASP A C 1
ATOM 1560 O O . ASP A 1 204 ? -17.908 0.636 10.443 1.00 95.75 204 ASP A O 1
ATOM 1564 N N . CYS A 1 205 ? -16.308 0.857 8.878 1.00 94.88 205 CYS A N 1
ATOM 1565 C CA . CYS A 1 205 ? -15.938 2.232 9.226 1.00 94.88 205 CYS A CA 1
ATOM 1566 C C . CYS A 1 205 ? -15.145 2.900 8.097 1.00 94.88 205 CYS A C 1
ATOM 1568 O O . CYS A 1 205 ? -14.827 2.263 7.087 1.00 94.88 205 CYS A O 1
ATOM 1570 N N . THR A 1 206 ? -14.768 4.168 8.277 1.00 93.56 206 THR A N 1
ATOM 1571 C CA . THR A 1 206 ? -13.869 4.866 7.352 1.00 93.56 206 THR A CA 1
ATOM 1572 C C . THR A 1 206 ? -12.587 5.289 8.054 1.00 93.56 206 THR A C 1
ATOM 1574 O O . THR A 1 206 ? -12.578 6.195 8.883 1.00 93.56 206 THR A O 1
ATOM 1577 N N . LEU A 1 207 ? -11.467 4.684 7.654 1.00 92.81 207 LEU A N 1
ATOM 1578 C CA . LEU A 1 207 ? -10.146 5.074 8.132 1.00 92.81 207 LEU A CA 1
ATOM 1579 C C . LEU A 1 207 ? -9.747 6.403 7.474 1.00 92.81 207 LEU A C 1
ATOM 1581 O O . LEU A 1 207 ? -9.533 6.461 6.260 1.00 92.81 207 LEU A O 1
ATOM 1585 N N . ALA A 1 208 ? -9.670 7.468 8.266 1.00 93.19 208 ALA A N 1
ATOM 1586 C CA . ALA A 1 208 ? -9.407 8.838 7.835 1.00 93.19 208 ALA A CA 1
ATOM 1587 C C . ALA A 1 208 ? -8.819 9.654 8.992 1.00 93.19 208 ALA A C 1
ATOM 1589 O O . ALA A 1 208 ? -8.977 9.293 10.156 1.00 93.19 208 ALA A O 1
ATOM 1590 N N . ALA A 1 209 ? -8.151 10.768 8.687 1.00 88.75 209 ALA A N 1
ATOM 1591 C CA . ALA A 1 209 ? -7.639 11.658 9.727 1.00 88.75 209 ALA A CA 1
ATOM 1592 C C . ALA A 1 209 ? -8.755 12.069 10.706 1.00 88.75 209 ALA A C 1
ATOM 1594 O O . ALA A 1 209 ? -9.859 12.413 10.275 1.00 88.75 209 ALA A O 1
ATOM 1595 N N . LYS A 1 210 ? -8.461 12.038 12.012 1.00 82.88 210 LYS A N 1
ATOM 1596 C CA . LYS A 1 210 ? -9.363 12.577 13.040 1.00 82.88 210 LYS A CA 1
ATOM 1597 C C . LYS A 1 210 ? -9.654 14.054 12.751 1.00 82.88 210 LYS A C 1
ATOM 1599 O O . LYS A 1 210 ? -8.733 14.802 12.413 1.00 82.88 210 LYS A O 1
ATOM 1604 N N . GLN A 1 211 ? -10.928 14.428 12.855 1.00 64.88 211 GLN A N 1
ATOM 1605 C CA . GLN A 1 211 ? -11.390 15.817 12.767 1.00 64.88 211 GLN A CA 1
ATOM 1606 C C . GLN A 1 211 ? -11.099 16.580 14.058 1.00 64.88 211 GLN A C 1
ATOM 1608 O O . GLN A 1 211 ? -11.139 15.944 15.137 1.00 64.88 211 GLN A O 1
#

Radius of gyration: 28.11 Å; chains: 1; bounding box: 105×59×46 Å